Protein AF-A0A8J5U1T6-F1 (afdb_monomer_lite)

Secondary structure (DSSP, 8-state):
-PPPHHHHHHHHHHHHHHHHHHHHHHHHHHHHHHHSS-GGG-HHHHHHHHHHHHHHHHHHHHHHHHTTSS---HHHHHHHHHHHHHHHHHHHHHHHHHHHHH-S-HHHHHHHHHHHHHHHHHHHHHHHHHHHHHHSSS-S-HHHHHHHHHHHHHHHHHHHHHHHHHHHHHHHHHHIIIIIIT--GGGHHHHHHHHHHHHHHHHHHHHHHHHHHHHHHHTTS---

Organism: NCBI:txid96318

Foldseek 3Di:
DQDDPVRVVVLVVVLVVCVVVLVVLVVVLVVVCVPDPCNPPDPLNVLSVLLSVLVVVLNVLVVCVNVVVDDLDLVSQLSNLVSVLSNLLSVLLNLLVVLCVLDPPNVVSVCLNVVSNVQSVVLSVVLNVLVSLLSDPVRPDVVSVVVNLVSVLVSLVSSLVSLLVSLVVSLVSCCCRCCVVVVDPVCVVVSVVSVVVSVVVSVVSVVVSVVSVVVVVCVPDDDD

Sequence (224 aa):
MSATTSDIKIASIAMGFTLGFGLLTVWEAWKQTRRNRNPLRSTYIYMLWGEILANIIIAIIGWIFLDGIIGPTVPVLFFILFFWVFEVQLLMQIIVNRISIIAEHRSTIFKLKWGTALTITLINIAVFAIWIPAHTVPPASQTFVRINEVWDRVSKVLILLVDAGLNWYFLRTVKKRLVEQHRLKKYEPLVGFNAKLMIISILMDGMLIAQHRNVHGQAYYPPC

Radius of gyration: 20.21 Å; chains: 1; bounding box: 44×34×64 Å

pLDDT: mean 77.39, std 12.58, range [36.44, 91.81]

Structure (mmCIF, N/CA/C/O backbone):
data_AF-A0A8J5U1T6-F1
#
_entry.id   AF-A0A8J5U1T6-F1
#
loop_
_atom_site.group_PDB
_atom_site.id
_atom_site.type_symbol
_atom_site.label_atom_id
_atom_site.label_alt_id
_atom_site.label_comp_id
_atom_site.label_asym_id
_atom_site.label_entity_id
_atom_site.label_seq_id
_atom_site.pdbx_PDB_ins_code
_atom_site.Cartn_x
_atom_site.Cartn_y
_atom_site.Cartn_z
_atom_site.occupancy
_atom_site.B_iso_or_equiv
_atom_site.auth_seq_id
_atom_site.auth_comp_id
_atom_site.auth_asym_id
_atom_site.auth_atom_id
_atom_site.pdbx_PDB_model_num
ATOM 1 N N . MET A 1 1 ? 11.501 7.994 -24.721 1.00 39.84 1 MET A N 1
ATOM 2 C CA . MET A 1 1 ? 10.127 8.436 -25.035 1.00 39.84 1 MET A CA 1
ATOM 3 C C . MET A 1 1 ? 9.756 9.468 -23.987 1.00 39.84 1 MET A C 1
ATOM 5 O O . MET A 1 1 ? 9.679 9.094 -22.827 1.00 39.84 1 MET A O 1
ATOM 9 N 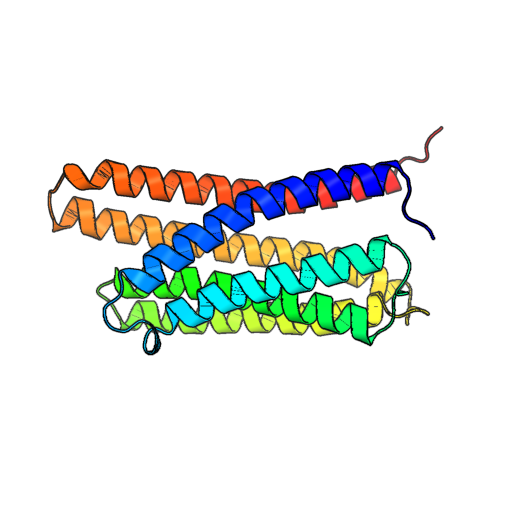N . SER A 1 2 ? 9.649 10.748 -24.352 1.00 43.84 2 SER A N 1
ATOM 10 C CA . SER A 1 2 ? 9.137 11.769 -23.426 1.00 43.84 2 SER A CA 1
ATOM 11 C C . SER A 1 2 ? 7.660 11.504 -23.155 1.00 43.84 2 SER A C 1
ATOM 13 O O . SER A 1 2 ? 6.930 11.167 -24.087 1.00 43.84 2 SER A O 1
ATOM 15 N N . ALA A 1 3 ? 7.236 11.638 -21.899 1.00 60.16 3 ALA A N 1
ATOM 16 C CA . ALA A 1 3 ? 5.832 11.537 -21.518 1.00 60.16 3 ALA A CA 1
ATOM 17 C C . ALA A 1 3 ? 4.991 12.558 -22.303 1.00 60.16 3 ALA A C 1
ATOM 19 O O . ALA A 1 3 ? 5.402 13.708 -22.491 1.00 60.16 3 ALA A O 1
ATOM 20 N N . THR A 1 4 ? 3.820 12.141 -22.781 1.00 75.06 4 THR A N 1
ATOM 21 C CA . THR A 1 4 ? 2.917 13.024 -23.526 1.00 75.06 4 THR A CA 1
ATOM 22 C C . THR A 1 4 ? 2.393 14.121 -22.596 1.00 75.06 4 THR A C 1
ATOM 24 O O . THR A 1 4 ? 2.234 13.909 -21.394 1.00 75.06 4 THR A O 1
ATOM 27 N N . THR A 1 5 ? 2.064 15.307 -23.116 1.00 75.56 5 THR A N 1
ATOM 28 C CA . THR A 1 5 ? 1.544 16.415 -22.287 1.00 75.56 5 THR A CA 1
ATOM 29 C C . THR A 1 5 ? 0.266 16.030 -21.524 1.00 75.56 5 THR A C 1
ATOM 31 O O . THR A 1 5 ? 0.003 16.564 -20.448 1.00 75.56 5 THR A O 1
ATOM 34 N N . SER A 1 6 ? -0.526 15.091 -22.054 1.00 78.38 6 SER A N 1
ATOM 35 C CA . SER A 1 6 ? -1.663 14.479 -21.354 1.00 78.38 6 SER A CA 1
ATOM 36 C C . SER A 1 6 ? -1.233 13.664 -20.134 1.00 78.38 6 SER A C 1
ATOM 38 O O . SER A 1 6 ? -1.824 13.819 -19.069 1.00 78.38 6 SER A O 1
ATOM 40 N N . ASP A 1 7 ? -0.188 12.851 -20.265 1.00 75.44 7 ASP A N 1
ATOM 41 C CA . ASP A 1 7 ? 0.298 11.957 -19.209 1.00 75.44 7 ASP A CA 1
ATOM 42 C C . ASP A 1 7 ? 0.867 12.766 -18.047 1.00 75.44 7 ASP A C 1
ATOM 44 O O . ASP A 1 7 ? 0.565 12.490 -16.889 1.00 75.44 7 ASP A O 1
ATOM 48 N N . ILE A 1 8 ? 1.599 13.839 -18.360 1.00 81.12 8 ILE A N 1
ATOM 49 C CA . ILE A 1 8 ? 2.128 14.777 -17.365 1.00 81.12 8 ILE A CA 1
ATOM 50 C C . ILE A 1 8 ? 0.986 15.488 -16.629 1.00 81.12 8 ILE A C 1
ATOM 52 O O . ILE A 1 8 ? 1.043 15.634 -15.408 1.00 81.12 8 ILE A O 1
ATOM 56 N N . LYS A 1 9 ? -0.086 15.896 -17.327 1.00 84.00 9 LYS A N 1
ATOM 57 C CA . LYS A 1 9 ? -1.261 16.520 -16.690 1.00 84.00 9 LYS A CA 1
ATOM 58 C C . LYS A 1 9 ? -1.976 15.555 -15.747 1.00 84.00 9 LYS A C 1
ATOM 60 O O . LYS A 1 9 ? -2.285 15.933 -14.620 1.00 84.00 9 LYS A O 1
ATOM 65 N N . ILE A 1 10 ? -2.212 14.318 -16.183 1.00 84.31 10 ILE A N 1
ATOM 66 C CA . ILE A 1 10 ? -2.854 13.287 -15.356 1.00 84.31 10 ILE A CA 1
ATOM 67 C C . ILE A 1 10 ? -1.977 12.964 -14.141 1.00 84.31 10 ILE A C 1
ATOM 69 O O . ILE A 1 10 ? -2.477 12.957 -13.017 1.00 84.31 10 ILE A O 1
ATOM 73 N N . ALA A 1 11 ? -0.671 12.774 -14.347 1.00 82.75 11 ALA A N 1
ATOM 74 C CA . ALA A 1 11 ? 0.285 12.521 -13.274 1.00 82.75 11 ALA A CA 1
ATOM 75 C C . ALA A 1 11 ? 0.347 13.681 -12.270 1.00 82.75 11 ALA A C 1
ATOM 77 O O . ALA A 1 11 ? 0.366 13.445 -11.066 1.00 82.75 11 ALA A O 1
ATOM 78 N N . SER A 1 12 ? 0.299 14.929 -12.742 1.00 84.56 12 SER A N 1
ATOM 79 C CA . SER A 1 12 ? 0.298 16.119 -11.881 1.00 84.56 12 SER A CA 1
ATOM 80 C C . SER A 1 12 ? -0.977 16.227 -11.038 1.00 84.56 12 SER A C 1
ATOM 82 O O . SER A 1 12 ? -0.905 16.573 -9.860 1.00 84.56 12 SER A O 1
ATOM 84 N N . ILE A 1 13 ? -2.145 15.891 -11.603 1.00 88.38 13 ILE A N 1
ATOM 85 C CA . ILE A 1 13 ? -3.415 15.848 -10.856 1.00 88.38 13 ILE A CA 1
ATOM 86 C C . ILE A 1 13 ? -3.370 14.743 -9.797 1.00 88.38 13 ILE A C 1
ATOM 88 O O . ILE A 1 13 ? -3.714 14.987 -8.639 1.00 88.38 13 ILE A O 1
ATOM 92 N N . ALA A 1 14 ? -2.913 13.546 -10.176 1.00 86.19 14 ALA A N 1
ATOM 93 C CA . ALA A 1 14 ? -2.761 12.426 -9.254 1.00 86.19 14 ALA A CA 1
ATOM 94 C C . ALA A 1 14 ? -1.783 12.769 -8.121 1.00 86.19 14 ALA A C 1
ATOM 96 O O . ALA A 1 14 ? -2.101 12.559 -6.955 1.00 86.19 14 ALA A O 1
ATOM 97 N N . MET A 1 15 ? -0.640 13.381 -8.441 1.00 85.94 15 MET A N 1
ATOM 98 C CA . MET A 1 15 ? 0.330 13.833 -7.446 1.00 85.94 15 MET A CA 1
ATOM 99 C C . MET A 1 15 ? -0.268 14.887 -6.508 1.00 85.94 15 MET A C 1
ATOM 101 O O . MET A 1 15 ? -0.104 14.774 -5.296 1.00 85.94 15 MET A O 1
ATOM 105 N N . GLY A 1 16 ? -0.982 15.886 -7.035 1.00 86.88 16 GLY A N 1
ATOM 106 C CA . GLY A 1 16 ? -1.632 16.911 -6.216 1.00 86.88 16 GLY A CA 1
ATOM 107 C C . GLY A 1 16 ? -2.643 16.316 -5.231 1.00 86.88 16 GLY A C 1
ATOM 108 O O . GLY A 1 16 ? -2.663 16.694 -4.058 1.00 86.88 16 GLY A O 1
ATOM 109 N N . PHE A 1 17 ? -3.427 15.331 -5.678 1.00 88.94 17 PHE A N 1
ATOM 110 C CA . PHE A 1 17 ? -4.336 14.584 -4.811 1.00 88.94 17 PHE A CA 1
ATOM 111 C C . PHE A 1 17 ? -3.582 13.776 -3.742 1.00 88.94 17 PHE A C 1
ATOM 113 O O . PHE A 1 17 ? -3.897 13.891 -2.556 1.00 88.94 17 PHE A O 1
ATOM 120 N N . THR A 1 18 ? -2.553 13.019 -4.137 1.00 86.94 18 THR A N 1
ATOM 121 C CA . THR A 1 18 ? -1.739 12.203 -3.223 1.00 86.94 18 THR A CA 1
ATOM 122 C C . THR A 1 18 ? -1.011 13.053 -2.184 1.00 86.94 18 THR A C 1
ATOM 124 O O . THR A 1 18 ? -0.971 12.672 -1.019 1.00 86.94 18 THR A O 1
ATOM 127 N N . LEU A 1 19 ? -0.491 14.228 -2.549 1.00 88.44 19 LEU A N 1
ATOM 128 C CA . LEU A 1 19 ? 0.139 15.158 -1.605 1.00 88.44 19 LEU A CA 1
ATOM 129 C C . LEU A 1 19 ? -0.878 15.747 -0.623 1.00 88.44 19 LEU A C 1
ATOM 131 O O . LEU A 1 19 ? -0.616 15.794 0.579 1.00 88.44 19 LEU A O 1
ATOM 135 N N . GLY A 1 20 ? -2.050 16.161 -1.115 1.00 88.06 20 GLY A N 1
ATOM 136 C CA . GLY A 1 20 ? -3.120 16.692 -0.271 1.00 88.06 20 GLY A CA 1
ATOM 137 C C . GLY A 1 20 ? -3.606 15.668 0.755 1.00 88.06 20 GLY A C 1
ATOM 138 O O . GLY A 1 20 ? -3.673 15.968 1.949 1.00 88.06 20 GLY A O 1
ATOM 139 N N . PHE A 1 21 ? -3.883 14.440 0.311 1.00 87.50 21 PHE A N 1
ATOM 140 C CA . PHE A 1 21 ? -4.256 13.349 1.208 1.00 87.50 21 PHE A CA 1
ATOM 141 C C . PHE A 1 21 ? -3.092 12.957 2.128 1.00 87.50 21 PHE A C 1
ATOM 143 O O . PHE A 1 21 ? -3.293 12.842 3.333 1.00 87.50 21 PHE A O 1
ATOM 150 N N . GLY A 1 22 ? -1.873 12.868 1.588 1.00 87.25 22 GLY A N 1
ATOM 151 C CA . GLY A 1 22 ? -0.633 12.551 2.299 1.00 87.25 22 GLY A CA 1
ATOM 152 C C . GLY A 1 22 ? -0.362 13.462 3.496 1.00 87.25 22 GLY A C 1
ATOM 153 O O . GLY A 1 22 ? -0.000 12.988 4.571 1.00 87.25 22 GLY A O 1
ATOM 154 N N . LEU A 1 23 ? -0.600 14.770 3.358 1.00 88.56 23 LEU A N 1
ATOM 155 C CA . LEU A 1 23 ? -0.475 15.720 4.469 1.00 88.56 23 LEU A CA 1
ATOM 156 C C . LEU A 1 23 ? -1.467 15.424 5.601 1.00 88.56 23 LEU A C 1
ATOM 158 O O . LEU A 1 23 ? -1.103 15.518 6.776 1.00 88.56 23 LEU A O 1
ATOM 162 N N . LEU A 1 24 ? -2.701 15.030 5.271 1.00 88.00 24 LEU A N 1
ATOM 163 C CA . LEU A 1 24 ? -3.696 14.629 6.268 1.00 88.00 24 LEU A CA 1
ATOM 164 C C . LEU A 1 24 ? -3.287 13.326 6.965 1.00 88.00 24 LEU A C 1
ATOM 166 O O . LEU A 1 24 ? -3.399 13.235 8.190 1.00 88.00 24 LEU A O 1
ATOM 170 N N . THR A 1 25 ? -2.762 12.347 6.223 1.00 86.25 25 THR A N 1
ATOM 171 C CA . THR A 1 25 ? -2.251 11.090 6.791 1.00 86.25 25 THR A CA 1
ATOM 172 C C . THR A 1 25 ? -1.073 11.340 7.728 1.00 86.25 25 THR A C 1
ATOM 174 O O . THR A 1 25 ? -1.072 10.828 8.848 1.00 86.25 25 THR A O 1
ATOM 177 N N . VAL A 1 26 ? -0.115 12.186 7.334 1.00 89.38 26 VAL A N 1
ATOM 178 C CA . VAL A 1 26 ? 1.029 12.583 8.176 1.00 89.38 26 VAL A CA 1
ATOM 179 C C . VAL A 1 26 ? 0.561 13.317 9.431 1.00 89.38 26 VAL A C 1
ATOM 181 O O . VAL A 1 26 ? 1.058 13.055 10.528 1.00 89.38 26 VAL A O 1
ATOM 184 N N . TRP A 1 27 ? -0.419 14.211 9.308 1.00 87.62 27 TRP A N 1
ATOM 185 C CA . TRP A 1 27 ? -0.973 14.941 10.446 1.00 87.62 27 TRP A CA 1
ATOM 186 C C . TRP A 1 27 ? -1.645 14.011 11.463 1.00 87.62 27 TRP A C 1
ATOM 188 O O . TRP A 1 27 ? -1.420 14.136 12.672 1.00 87.62 27 TRP A O 1
ATOM 198 N N . GLU A 1 28 ? -2.430 13.039 10.997 1.00 83.75 28 GLU A N 1
ATOM 199 C CA . GLU A 1 28 ? -3.030 12.025 11.866 1.00 83.75 28 GLU A CA 1
ATOM 200 C C . GLU A 1 28 ? -1.977 11.079 12.463 1.00 83.75 28 GLU A C 1
ATOM 202 O O . GLU A 1 28 ? -2.038 10.779 13.661 1.00 83.75 28 GLU A O 1
ATOM 207 N N . ALA A 1 29 ? -0.957 10.681 11.695 1.00 83.25 29 ALA A N 1
ATOM 208 C CA . ALA A 1 29 ? 0.181 9.909 12.197 1.00 83.25 29 ALA A CA 1
ATOM 209 C C . ALA A 1 29 ? 0.936 10.665 13.303 1.00 83.25 29 ALA A C 1
ATOM 211 O O . ALA A 1 29 ? 1.286 10.093 14.343 1.00 83.25 29 ALA A O 1
ATOM 212 N N . TRP A 1 30 ? 1.124 11.975 13.136 1.00 84.06 30 TRP A N 1
ATOM 213 C CA . TRP A 1 30 ? 1.758 12.832 14.130 1.00 84.06 30 TRP A CA 1
ATOM 214 C C . TRP A 1 30 ? 0.920 12.959 15.406 1.00 84.06 30 TRP A C 1
ATOM 216 O O . TRP A 1 30 ? 1.444 12.761 16.507 1.00 84.06 30 TRP A O 1
ATOM 226 N N . LYS A 1 31 ? -0.394 13.196 15.293 1.00 82.62 31 LYS A N 1
ATOM 227 C CA . LYS A 1 31 ? -1.308 13.195 16.450 1.00 82.62 31 LYS A CA 1
ATOM 228 C C . LYS A 1 31 ? -1.277 11.864 17.202 1.00 82.62 31 LYS A C 1
ATOM 230 O O . LYS A 1 31 ? -1.219 11.866 18.433 1.00 82.62 31 LYS A O 1
ATOM 235 N N . GLN A 1 32 ? -1.301 10.738 16.484 1.00 75.50 32 GLN A N 1
ATOM 236 C CA . GLN A 1 32 ? -1.220 9.398 17.077 1.00 75.50 32 GLN A CA 1
ATOM 237 C C . GLN A 1 32 ? 0.117 9.178 17.795 1.00 75.50 32 GLN A C 1
ATOM 239 O O . GLN A 1 32 ? 0.136 8.648 18.906 1.00 75.50 32 GLN A O 1
ATOM 244 N N . THR A 1 33 ? 1.219 9.657 17.212 1.00 78.31 33 THR A N 1
ATOM 245 C CA . THR A 1 33 ? 2.560 9.589 17.812 1.00 78.31 33 THR A CA 1
ATOM 246 C C . THR A 1 33 ? 2.641 10.432 19.089 1.00 78.31 33 THR A C 1
ATOM 248 O O . THR A 1 33 ? 3.144 9.960 20.106 1.00 78.31 33 THR A O 1
ATOM 251 N N . ARG A 1 34 ? 2.079 11.648 19.083 1.00 73.44 34 ARG A N 1
ATOM 252 C CA . ARG A 1 34 ? 2.108 12.582 20.223 1.00 73.44 34 ARG A CA 1
ATOM 253 C C . ARG A 1 34 ? 1.206 12.161 21.386 1.00 73.44 34 ARG A C 1
ATOM 255 O O . ARG A 1 34 ? 1.510 12.460 22.536 1.00 73.44 34 ARG A O 1
ATOM 262 N N . ARG A 1 35 ? 0.087 11.485 21.106 1.00 68.00 35 ARG A N 1
ATOM 263 C CA . ARG A 1 35 ? -0.869 11.033 22.132 1.00 68.00 35 ARG A CA 1
ATOM 264 C C . ARG A 1 35 ? -0.427 9.747 22.837 1.00 68.00 35 ARG A C 1
ATOM 266 O O . ARG A 1 35 ? -0.998 9.393 23.867 1.00 68.00 35 ARG A O 1
ATOM 273 N N . ASN A 1 36 ? 0.575 9.051 22.302 1.00 61.09 36 ASN A N 1
ATOM 274 C CA . ASN A 1 36 ? 1.083 7.816 22.878 1.00 61.09 36 ASN A CA 1
ATOM 275 C C . ASN A 1 36 ? 2.185 8.108 23.912 1.00 61.09 36 ASN A C 1
ATOM 277 O O . ASN A 1 36 ? 3.139 8.822 23.624 1.00 61.09 36 ASN A O 1
ATOM 281 N N . ARG A 1 37 ? 2.076 7.540 25.121 1.00 55.69 37 ARG A N 1
ATOM 282 C CA . ARG A 1 37 ? 2.962 7.864 26.262 1.00 55.69 37 ARG A CA 1
ATOM 283 C C . ARG A 1 37 ? 4.406 7.355 26.084 1.00 55.69 37 ARG A C 1
ATOM 285 O O . ARG A 1 37 ? 5.293 7.852 26.760 1.00 55.69 37 ARG A O 1
ATOM 292 N N . ASN A 1 38 ? 4.625 6.385 25.184 1.00 53.75 38 ASN A N 1
ATOM 293 C CA . ASN A 1 38 ? 5.934 5.840 24.789 1.00 53.75 38 ASN A CA 1
ATOM 294 C C . ASN A 1 38 ? 5.961 5.530 23.273 1.00 53.75 38 ASN A C 1
ATOM 296 O O . ASN A 1 38 ? 5.783 4.374 22.873 1.00 53.75 38 ASN A O 1
ATOM 300 N N . PRO A 1 39 ? 6.160 6.541 22.409 1.00 54.34 39 PRO A N 1
ATOM 301 C CA . PRO A 1 39 ? 6.055 6.384 20.956 1.00 54.34 39 PRO A CA 1
ATOM 302 C C . PRO A 1 39 ? 7.144 5.474 20.363 1.00 54.34 39 PRO A C 1
ATOM 304 O O . PRO A 1 39 ? 6.876 4.708 19.444 1.00 54.34 39 PRO A O 1
ATOM 307 N N . LEU A 1 40 ? 8.342 5.476 20.952 1.00 51.97 40 LEU A N 1
ATOM 308 C CA . LEU A 1 40 ? 9.521 4.744 20.467 1.00 51.97 40 LEU A CA 1
ATOM 309 C C . LEU A 1 40 ? 9.492 3.228 20.732 1.00 51.97 40 LEU A C 1
ATOM 311 O O . LEU A 1 40 ? 10.377 2.509 20.288 1.00 51.97 40 LEU A O 1
ATOM 315 N N . ARG A 1 41 ? 8.499 2.710 21.468 1.00 56.50 41 ARG A N 1
ATOM 316 C CA . ARG A 1 41 ? 8.378 1.264 21.750 1.00 56.50 41 ARG A CA 1
ATOM 317 C C . ARG A 1 41 ? 7.275 0.570 20.953 1.00 56.50 41 ARG A C 1
ATOM 319 O O . ARG A 1 41 ? 7.121 -0.643 21.063 1.00 56.50 41 ARG A O 1
ATOM 326 N N . SER A 1 42 ? 6.487 1.317 20.179 1.00 67.19 42 SER A N 1
ATOM 327 C CA . SER A 1 42 ? 5.355 0.758 19.441 1.00 67.19 42 SER A CA 1
ATOM 328 C C . SER A 1 42 ? 5.759 0.407 18.012 1.00 67.19 42 SER A C 1
ATOM 330 O O . SER A 1 42 ? 5.955 1.289 17.180 1.00 67.19 42 SER A O 1
ATOM 332 N N . THR A 1 43 ? 5.829 -0.889 17.705 1.00 74.56 43 THR A N 1
ATOM 333 C CA . THR A 1 43 ? 6.111 -1.406 16.354 1.00 74.56 43 THR A CA 1
ATOM 334 C C . THR A 1 43 ? 5.167 -0.822 15.294 1.00 74.56 43 THR A C 1
ATOM 336 O O . THR A 1 43 ? 5.590 -0.555 14.177 1.00 74.56 43 THR A O 1
ATOM 339 N N . TYR A 1 44 ? 3.913 -0.547 15.664 1.00 79.69 44 TYR A N 1
ATOM 340 C CA . TYR A 1 44 ? 2.918 0.097 14.801 1.00 79.69 44 TYR A CA 1
ATOM 341 C C . TYR A 1 44 ? 3.342 1.485 14.310 1.00 79.69 44 TYR A C 1
ATOM 343 O O . TYR A 1 44 ? 3.138 1.807 13.146 1.00 79.69 44 TYR A O 1
ATOM 351 N N . ILE A 1 45 ? 3.943 2.300 15.184 1.00 81.38 45 ILE A N 1
ATOM 352 C CA . ILE A 1 45 ? 4.349 3.668 14.841 1.00 81.38 45 ILE A CA 1
ATOM 353 C C . ILE A 1 45 ? 5.486 3.626 13.818 1.00 81.38 45 ILE A C 1
ATOM 355 O O . ILE A 1 45 ? 5.433 4.347 12.829 1.00 81.38 45 ILE A O 1
ATOM 359 N N . TYR A 1 46 ? 6.468 2.738 14.000 1.00 83.94 46 TYR A N 1
ATOM 360 C CA . TYR A 1 46 ? 7.534 2.549 13.011 1.00 83.94 46 TYR A CA 1
ATOM 361 C C . TYR A 1 46 ? 7.009 2.039 11.667 1.00 83.94 46 TYR A C 1
ATOM 363 O O . TYR A 1 46 ? 7.459 2.516 10.631 1.00 83.94 46 TYR A O 1
ATOM 371 N N . MET A 1 47 ? 6.049 1.108 11.676 1.00 85.44 47 MET A N 1
ATOM 372 C CA . MET A 1 47 ? 5.419 0.617 10.445 1.00 85.44 47 MET A CA 1
ATOM 373 C C . MET A 1 47 ? 4.681 1.738 9.701 1.00 85.44 47 MET A C 1
ATOM 375 O O . MET A 1 47 ? 4.843 1.865 8.495 1.00 85.44 47 MET A O 1
ATOM 379 N N . LEU A 1 48 ? 3.935 2.582 10.421 1.00 87.19 48 LEU A N 1
ATOM 380 C CA . LEU A 1 48 ? 3.206 3.715 9.844 1.00 87.19 48 LEU A CA 1
ATOM 381 C C . LEU A 1 48 ? 4.148 4.768 9.241 1.00 87.19 48 LEU A C 1
ATOM 383 O O . LEU A 1 48 ? 3.961 5.195 8.109 1.00 87.19 48 LEU A O 1
ATOM 387 N N . TRP A 1 49 ? 5.193 5.172 9.969 1.00 88.38 49 TRP A N 1
ATOM 388 C CA . TRP A 1 49 ? 6.175 6.124 9.435 1.00 88.38 49 TRP A CA 1
ATOM 389 C C . TRP A 1 49 ? 6.984 5.541 8.272 1.00 88.38 49 TRP A C 1
ATOM 391 O O . TRP A 1 49 ? 7.337 6.276 7.353 1.00 88.38 49 TRP A O 1
ATOM 401 N N . GLY A 1 50 ? 7.256 4.233 8.292 1.00 88.69 50 GLY A N 1
ATOM 402 C CA . GLY A 1 50 ? 7.913 3.530 7.191 1.00 88.69 50 GLY A CA 1
ATOM 403 C C . GLY A 1 50 ? 7.085 3.528 5.906 1.00 88.69 50 GLY A C 1
ATOM 404 O O . GLY A 1 50 ? 7.646 3.725 4.834 1.00 88.69 50 GLY A O 1
ATOM 405 N N . GLU A 1 51 ? 5.765 3.364 6.015 1.00 89.75 51 GLU A N 1
ATOM 406 C CA . GLU A 1 51 ? 4.833 3.413 4.881 1.00 89.75 51 GLU A CA 1
ATOM 407 C C . GLU A 1 51 ? 4.785 4.815 4.258 1.00 89.75 51 GLU A C 1
ATOM 409 O O . GLU A 1 51 ? 5.005 4.961 3.058 1.00 89.75 51 GLU A O 1
ATOM 414 N N . ILE A 1 52 ? 4.653 5.858 5.083 1.00 90.50 52 ILE A N 1
ATOM 415 C CA . ILE A 1 52 ? 4.709 7.257 4.628 1.00 90.50 52 ILE A CA 1
ATOM 416 C C . ILE A 1 52 ? 6.038 7.560 3.919 1.00 90.50 52 ILE A C 1
ATOM 418 O O . ILE A 1 52 ? 6.059 8.189 2.861 1.00 90.50 52 ILE A O 1
ATOM 422 N N . LEU A 1 53 ? 7.160 7.124 4.498 1.00 91.25 53 LEU A N 1
ATOM 423 C CA . LEU A 1 53 ? 8.486 7.365 3.936 1.00 91.25 53 LEU A CA 1
ATOM 424 C C . LEU A 1 53 ? 8.679 6.641 2.597 1.00 91.25 53 LEU A C 1
ATOM 426 O O . LEU A 1 53 ? 9.216 7.240 1.666 1.00 91.25 53 LEU A O 1
ATOM 430 N N . ALA A 1 54 ? 8.212 5.396 2.475 1.00 90.31 54 ALA A N 1
ATOM 431 C CA . ALA A 1 54 ? 8.243 4.656 1.215 1.00 90.31 54 ALA A CA 1
ATOM 432 C C . ALA A 1 54 ? 7.431 5.375 0.125 1.00 90.31 54 ALA A C 1
ATOM 434 O O . ALA A 1 54 ? 7.949 5.598 -0.971 1.00 90.31 54 ALA A O 1
ATOM 435 N N . ASN A 1 55 ? 6.222 5.835 0.462 1.00 90.94 55 ASN A N 1
ATOM 436 C CA . ASN A 1 55 ? 5.352 6.580 -0.447 1.00 90.94 55 ASN A CA 1
ATOM 437 C C . ASN A 1 55 ? 5.997 7.884 -0.954 1.00 90.94 55 ASN A C 1
ATOM 439 O O . ASN A 1 55 ? 5.959 8.183 -2.149 1.00 90.94 55 ASN A O 1
ATOM 443 N N . ILE A 1 56 ? 6.663 8.637 -0.072 1.00 90.69 56 ILE A N 1
ATOM 444 C CA . ILE A 1 56 ? 7.395 9.857 -0.454 1.00 90.69 56 ILE A CA 1
ATOM 445 C C . ILE A 1 56 ? 8.559 9.531 -1.398 1.00 90.69 56 ILE A C 1
ATOM 447 O O . ILE A 1 56 ? 8.754 10.230 -2.392 1.00 90.69 56 ILE A O 1
ATOM 451 N N . ILE A 1 57 ? 9.327 8.473 -1.118 1.00 90.44 57 ILE A N 1
ATOM 452 C CA . ILE A 1 57 ? 10.471 8.091 -1.956 1.00 90.44 57 ILE A CA 1
ATOM 453 C C . ILE A 1 57 ? 10.007 7.673 -3.354 1.00 90.44 57 ILE A C 1
ATOM 455 O O . ILE A 1 57 ? 10.576 8.141 -4.341 1.00 90.44 57 ILE A O 1
ATOM 459 N N . ILE A 1 58 ? 8.955 6.854 -3.459 1.00 89.25 58 ILE A N 1
ATOM 460 C CA . ILE A 1 58 ? 8.384 6.463 -4.756 1.00 89.25 58 ILE A CA 1
ATOM 461 C C . ILE A 1 58 ? 7.885 7.695 -5.515 1.00 89.25 58 ILE A C 1
ATOM 463 O O . ILE A 1 58 ? 8.159 7.813 -6.707 1.00 89.25 58 ILE A O 1
ATOM 467 N N . ALA A 1 59 ? 7.208 8.633 -4.845 1.00 88.31 59 ALA A N 1
ATOM 468 C CA . ALA A 1 59 ? 6.718 9.856 -5.480 1.00 88.31 59 ALA A CA 1
ATOM 469 C C . ALA A 1 59 ? 7.858 10.723 -6.042 1.00 88.31 59 ALA A C 1
ATOM 471 O O . ALA A 1 59 ? 7.759 11.207 -7.170 1.00 88.31 59 ALA A O 1
ATOM 472 N N . ILE A 1 60 ? 8.957 10.881 -5.294 1.00 88.38 60 ILE A N 1
ATOM 473 C CA . ILE A 1 60 ? 10.144 11.625 -5.746 1.00 88.38 60 ILE A CA 1
ATOM 474 C C . ILE A 1 60 ? 10.789 10.927 -6.946 1.00 88.38 60 ILE A C 1
ATOM 476 O O . ILE A 1 60 ? 11.047 11.571 -7.962 1.00 88.38 60 ILE A O 1
ATOM 480 N N . ILE A 1 61 ? 11.025 9.614 -6.856 1.00 86.44 61 ILE A N 1
ATOM 481 C CA . ILE A 1 61 ? 11.632 8.852 -7.954 1.00 86.44 61 ILE A CA 1
ATOM 482 C C . ILE A 1 61 ? 10.729 8.895 -9.194 1.00 86.44 61 ILE A C 1
ATOM 484 O O . ILE A 1 61 ? 11.221 9.121 -10.297 1.00 86.44 61 ILE A O 1
ATOM 488 N N . GLY A 1 62 ? 9.417 8.729 -9.019 1.00 83.25 62 GLY A N 1
ATOM 489 C CA . GLY A 1 62 ? 8.432 8.784 -10.097 1.00 83.25 62 GLY A CA 1
ATOM 490 C C . GLY A 1 62 ? 8.390 10.144 -10.791 1.00 83.25 62 GLY A C 1
ATOM 491 O O . GLY A 1 62 ? 8.305 10.197 -12.015 1.00 83.25 62 GLY A O 1
ATOM 492 N N . TRP A 1 63 ? 8.526 11.241 -10.044 1.00 84.31 63 TRP A N 1
ATOM 493 C CA . TRP A 1 63 ? 8.599 12.581 -10.628 1.00 84.31 63 TRP A CA 1
ATOM 494 C C . TRP A 1 63 ? 9.879 12.797 -11.437 1.00 84.31 63 TRP A C 1
ATOM 496 O O . TRP A 1 63 ? 9.821 13.234 -12.582 1.00 84.31 63 TRP A O 1
ATOM 506 N N . ILE A 1 64 ? 11.033 12.407 -10.888 1.00 83.19 64 ILE A N 1
ATOM 507 C CA . ILE A 1 64 ? 12.318 12.518 -11.596 1.00 83.19 64 ILE A CA 1
ATOM 508 C C . ILE A 1 64 ? 12.333 11.630 -12.855 1.00 83.19 64 ILE A C 1
ATOM 510 O O . ILE A 1 64 ? 12.948 11.980 -13.866 1.00 83.19 64 ILE A O 1
ATOM 514 N N . PHE A 1 65 ? 11.636 10.491 -12.813 1.00 77.62 65 PHE A N 1
ATOM 515 C CA . PHE A 1 65 ? 11.434 9.621 -13.970 1.00 77.62 65 PHE A CA 1
ATOM 516 C C . PHE A 1 65 ? 10.554 10.282 -15.047 1.00 77.62 65 PHE A C 1
ATOM 518 O O . PHE A 1 65 ? 10.861 10.170 -16.233 1.00 77.62 65 PHE A O 1
ATOM 525 N N . LEU A 1 66 ? 9.502 11.014 -14.656 1.00 74.75 66 LEU A N 1
ATOM 526 C CA . LEU A 1 66 ? 8.637 11.765 -15.579 1.00 74.75 66 LEU A CA 1
ATOM 527 C C . LEU A 1 66 ? 9.351 12.951 -16.240 1.00 74.75 66 LEU A C 1
ATOM 529 O O . LEU A 1 66 ? 9.137 13.192 -17.428 1.00 74.75 66 LEU A O 1
ATOM 533 N N . ASP A 1 67 ? 10.238 13.633 -15.513 1.00 75.88 67 ASP A N 1
ATOM 534 C CA . ASP A 1 67 ? 11.072 14.719 -16.050 1.00 75.88 67 ASP A CA 1
ATOM 535 C C . ASP A 1 67 ? 12.125 14.217 -17.062 1.00 75.88 67 ASP A C 1
ATOM 537 O O . ASP A 1 67 ? 12.791 15.009 -17.729 1.00 75.88 67 ASP A O 1
ATOM 541 N N . GLY A 1 68 ? 12.289 12.896 -17.208 1.00 68.50 68 GLY A N 1
ATOM 542 C CA . GLY A 1 68 ? 13.200 12.285 -18.178 1.00 68.50 68 GLY A CA 1
ATOM 543 C C . GLY A 1 68 ? 14.684 12.428 -17.826 1.00 68.50 68 GLY A C 1
ATOM 544 O O . GLY A 1 68 ? 15.537 12.068 -18.635 1.00 68.50 68 GLY A O 1
ATOM 545 N N . ILE A 1 69 ? 14.998 12.920 -16.622 1.00 69.44 69 ILE A N 1
ATOM 546 C CA . ILE A 1 69 ? 16.370 13.071 -16.109 1.00 69.44 69 ILE A CA 1
ATOM 547 C C . ILE A 1 69 ? 17.011 11.693 -15.885 1.00 69.44 69 ILE A C 1
ATOM 549 O O . ILE A 1 69 ? 18.213 11.515 -16.077 1.00 69.44 69 ILE A O 1
ATOM 553 N N . ILE A 1 70 ? 16.202 10.706 -15.491 1.00 70.31 70 ILE A N 1
ATOM 554 C CA . ILE A 1 70 ? 16.636 9.341 -15.200 1.00 70.31 70 ILE A CA 1
ATOM 555 C C . ILE A 1 70 ? 15.977 8.377 -16.194 1.00 70.31 70 ILE A C 1
ATOM 557 O O . ILE A 1 70 ? 14.756 8.267 -16.255 1.00 70.31 70 ILE A O 1
ATOM 561 N N . GLY A 1 71 ? 16.790 7.647 -16.963 1.00 65.75 71 GLY A N 1
ATOM 562 C CA . GLY A 1 71 ? 16.308 6.572 -17.836 1.00 65.75 71 GLY A CA 1
ATOM 563 C C . GLY A 1 71 ? 15.897 5.307 -17.061 1.00 65.75 71 GLY A C 1
ATOM 564 O O . GLY A 1 71 ? 16.262 5.156 -15.891 1.00 65.75 71 GLY A O 1
ATOM 565 N N . PRO A 1 72 ? 15.184 4.359 -17.702 1.00 67.50 72 PRO A N 1
ATOM 566 C CA . PRO A 1 72 ? 14.779 3.083 -17.104 1.00 67.50 72 PRO A CA 1
ATOM 567 C C . PRO A 1 72 ? 15.992 2.165 -16.891 1.00 67.50 72 PRO A C 1
ATOM 569 O O . PRO A 1 72 ? 16.248 1.226 -17.641 1.00 67.50 72 PRO A O 1
ATOM 572 N N . THR A 1 73 ? 16.783 2.475 -15.869 1.00 77.31 73 THR A N 1
ATOM 573 C CA . THR A 1 73 ? 17.951 1.699 -15.456 1.00 77.31 73 THR A CA 1
ATOM 574 C C . THR A 1 73 ? 17.544 0.670 -14.404 1.00 77.31 73 THR A C 1
ATOM 576 O O . THR A 1 73 ? 16.623 0.892 -13.614 1.00 77.31 73 THR A O 1
ATOM 579 N N . VAL A 1 74 ? 18.253 -0.461 -14.365 1.00 76.19 74 VAL A N 1
ATOM 580 C CA . VAL A 1 74 ? 17.979 -1.558 -13.419 1.00 76.19 74 VAL A CA 1
ATOM 581 C C . VAL A 1 74 ? 17.921 -1.093 -11.956 1.00 76.19 74 VAL A C 1
ATOM 583 O O . VAL A 1 74 ? 16.987 -1.497 -11.266 1.00 76.19 74 VAL A O 1
ATOM 586 N N . PRO A 1 75 ? 18.823 -0.216 -11.465 1.00 81.19 75 PRO A N 1
ATOM 587 C CA . PRO A 1 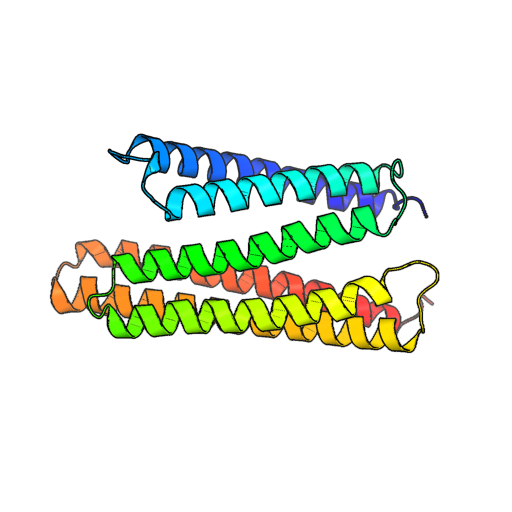75 ? 18.760 0.253 -10.081 1.00 81.19 75 PRO A CA 1
ATOM 588 C C . PRO A 1 75 ? 17.486 1.045 -9.775 1.00 81.19 75 PRO A C 1
ATOM 590 O O . PRO A 1 75 ? 16.885 0.859 -8.723 1.00 81.19 75 PRO A O 1
ATOM 593 N N . VAL A 1 76 ? 17.038 1.898 -10.696 1.00 81.81 76 VAL A N 1
ATOM 594 C CA . VAL A 1 76 ? 15.846 2.741 -10.503 1.00 81.81 76 VAL A CA 1
ATOM 595 C C . VAL A 1 76 ? 14.596 1.875 -10.426 1.00 81.81 76 VAL A C 1
ATOM 597 O O . VAL A 1 76 ? 13.804 2.006 -9.496 1.00 81.81 76 VAL A O 1
ATOM 600 N N . LEU A 1 77 ? 14.469 0.932 -11.360 1.00 80.31 77 LEU A N 1
ATOM 601 C CA . LEU A 1 77 ? 13.382 -0.041 -11.392 1.00 80.31 77 LEU A CA 1
ATOM 602 C C . LEU A 1 77 ? 13.372 -0.913 -10.124 1.00 80.31 77 LEU A C 1
ATOM 604 O O . LEU A 1 77 ? 12.320 -1.104 -9.515 1.00 80.31 77 LEU A O 1
ATOM 608 N N . PHE A 1 78 ? 14.545 -1.375 -9.681 1.00 85.19 78 PHE A N 1
ATOM 609 C CA . PHE A 1 78 ? 14.700 -2.118 -8.432 1.00 85.19 78 PHE A CA 1
ATOM 610 C C . PHE A 1 78 ? 14.222 -1.306 -7.226 1.00 85.19 78 PHE A C 1
ATOM 612 O O . PHE A 1 78 ? 13.460 -1.834 -6.425 1.00 85.19 78 PHE A O 1
ATOM 619 N N . PHE A 1 79 ? 14.643 -0.043 -7.079 1.00 87.44 79 PHE A N 1
ATOM 620 C CA . PHE A 1 79 ? 14.268 0.764 -5.915 1.00 87.44 79 PHE A CA 1
ATOM 621 C C . PHE A 1 79 ? 12.769 1.050 -5.883 1.00 87.44 79 PHE A C 1
ATOM 623 O O . PHE A 1 79 ? 12.156 0.882 -4.832 1.00 87.44 79 PHE A O 1
ATOM 630 N N . ILE A 1 80 ? 12.164 1.407 -7.020 1.00 87.00 80 ILE A N 1
ATOM 631 C CA . ILE A 1 80 ? 10.712 1.621 -7.106 1.00 87.00 80 ILE A CA 1
ATOM 632 C C . ILE A 1 80 ? 9.966 0.357 -6.669 1.00 87.00 80 ILE A C 1
ATOM 634 O O . ILE A 1 80 ? 9.095 0.423 -5.802 1.00 87.00 80 ILE A O 1
ATOM 638 N N . LEU A 1 81 ? 10.337 -0.803 -7.220 1.00 87.38 81 LEU A N 1
ATOM 639 C CA . LEU A 1 81 ? 9.676 -2.061 -6.884 1.00 87.38 81 LEU A CA 1
ATOM 640 C C . LEU A 1 81 ? 9.947 -2.490 -5.437 1.00 87.38 81 LEU A C 1
ATOM 642 O O . LEU A 1 81 ? 9.050 -3.002 -4.772 1.00 87.38 81 LEU A O 1
ATOM 646 N N . PHE A 1 82 ? 11.156 -2.260 -4.932 1.00 90.31 82 PHE A N 1
ATOM 647 C CA . PHE A 1 82 ? 11.525 -2.542 -3.550 1.00 90.31 82 PHE A CA 1
ATOM 648 C C . PHE A 1 82 ? 10.667 -1.741 -2.569 1.00 90.31 82 PHE A C 1
ATOM 650 O O . PHE A 1 82 ? 10.100 -2.327 -1.646 1.00 90.31 82 PHE A O 1
ATOM 657 N N . PHE A 1 83 ? 10.525 -0.429 -2.782 1.00 90.75 83 PHE A N 1
ATOM 658 C CA . PHE A 1 83 ? 9.679 0.408 -1.932 1.00 90.75 83 PHE A CA 1
ATOM 659 C C . PHE A 1 83 ? 8.203 0.026 -2.047 1.00 90.75 83 PHE A C 1
ATOM 661 O O . PHE A 1 83 ? 7.527 -0.020 -1.025 1.00 90.75 83 PHE A O 1
ATOM 668 N N . TRP A 1 84 ? 7.724 -0.339 -3.240 1.00 89.94 84 TRP A N 1
ATOM 669 C CA . TRP A 1 84 ? 6.349 -0.806 -3.428 1.00 89.94 84 TRP A CA 1
ATOM 670 C C . TRP A 1 84 ? 6.070 -2.117 -2.673 1.00 89.94 84 TRP A C 1
ATOM 672 O O . TRP A 1 84 ? 5.104 -2.223 -1.920 1.00 89.94 84 TRP A O 1
ATOM 682 N N . VAL A 1 85 ? 6.954 -3.113 -2.806 1.00 90.44 85 VAL A N 1
ATOM 683 C CA . VAL A 1 85 ? 6.872 -4.388 -2.070 1.00 90.44 85 VAL A CA 1
ATOM 684 C C . VAL A 1 85 ? 6.902 -4.148 -0.557 1.00 90.44 85 VAL A C 1
ATOM 686 O O . VAL A 1 85 ? 6.157 -4.779 0.201 1.00 90.44 85 VAL A O 1
ATOM 689 N N . PHE A 1 86 ? 7.763 -3.231 -0.115 1.00 90.19 86 PHE A N 1
ATOM 690 C CA . PHE A 1 86 ? 7.884 -2.843 1.283 1.00 90.19 86 PHE A CA 1
ATOM 691 C C . PHE A 1 86 ? 6.599 -2.184 1.801 1.00 90.19 86 PHE A C 1
ATOM 693 O O . PHE A 1 86 ? 6.126 -2.538 2.880 1.00 90.19 86 PHE A O 1
ATOM 700 N N . GLU A 1 87 ? 5.989 -1.300 1.014 1.00 90.00 87 GLU A N 1
ATOM 701 C CA . GLU A 1 87 ? 4.723 -0.638 1.327 1.00 90.00 87 GLU A CA 1
ATOM 702 C C . GLU A 1 87 ? 3.574 -1.642 1.490 1.00 90.00 87 GLU A C 1
ATOM 704 O O . GLU A 1 87 ? 2.914 -1.649 2.530 1.00 90.00 87 GLU A O 1
ATOM 709 N N . VAL A 1 88 ? 3.394 -2.562 0.531 1.00 88.12 88 VAL A N 1
ATOM 710 C CA . VAL A 1 88 ? 2.358 -3.613 0.600 1.00 88.12 88 VAL A CA 1
ATOM 711 C C . VAL A 1 88 ? 2.539 -4.483 1.847 1.00 88.12 88 VAL A C 1
ATOM 713 O O . VAL A 1 88 ? 1.570 -4.800 2.544 1.00 88.12 88 VAL A O 1
ATOM 716 N N . GLN A 1 89 ? 3.782 -4.847 2.176 1.00 89.81 89 GLN A N 1
ATOM 717 C CA . GLN A 1 89 ? 4.078 -5.618 3.382 1.00 89.81 89 GLN A CA 1
ATOM 718 C C . GLN A 1 89 ? 3.722 -4.830 4.653 1.00 89.81 89 GLN A C 1
ATOM 720 O O . GLN A 1 89 ? 3.122 -5.394 5.572 1.00 89.81 89 GLN A O 1
ATOM 725 N N . LEU A 1 90 ? 4.077 -3.544 4.724 1.00 89.38 90 LEU A N 1
ATOM 726 C CA . LEU A 1 90 ? 3.784 -2.696 5.879 1.00 89.38 90 LEU A CA 1
ATOM 727 C C . LEU A 1 90 ? 2.281 -2.460 6.058 1.00 89.38 90 LEU A C 1
ATOM 729 O O . LEU A 1 90 ? 1.786 -2.648 7.170 1.00 89.38 90 LEU A O 1
ATOM 733 N N . LEU A 1 91 ? 1.551 -2.136 4.987 1.00 88.44 91 LEU A N 1
ATOM 734 C CA . LEU A 1 91 ? 0.098 -1.926 5.006 1.00 88.44 91 LEU A CA 1
ATOM 735 C C . LEU A 1 91 ? -0.639 -3.127 5.610 1.00 88.44 91 LEU A C 1
ATOM 737 O O . LEU A 1 91 ? -1.417 -2.985 6.559 1.00 88.44 91 LEU A O 1
ATOM 741 N N . MET A 1 92 ? -0.314 -4.332 5.139 1.00 86.19 92 MET A N 1
ATOM 742 C CA . MET A 1 92 ? -0.922 -5.565 5.641 1.00 86.19 92 MET A CA 1
ATOM 743 C C . MET A 1 92 ? -0.608 -5.794 7.126 1.00 86.19 92 MET A C 1
ATOM 745 O O . MET A 1 92 ? -1.480 -6.183 7.909 1.00 86.19 92 MET A O 1
ATOM 749 N N . GLN A 1 93 ? 0.622 -5.501 7.563 1.00 87.62 93 GLN A N 1
ATOM 750 C CA . GLN A 1 93 ? 1.001 -5.618 8.974 1.00 87.62 93 GLN A CA 1
ATOM 751 C C . GLN A 1 93 ? 0.330 -4.566 9.863 1.00 87.62 93 GLN A C 1
ATOM 753 O O . GLN A 1 93 ? -0.003 -4.883 11.006 1.00 87.62 93 GLN A O 1
ATOM 758 N N . ILE A 1 94 ? 0.082 -3.352 9.367 1.00 87.38 94 ILE A N 1
ATOM 759 C CA . ILE A 1 94 ? -0.652 -2.296 10.082 1.00 87.38 94 ILE A CA 1
ATOM 760 C C . ILE A 1 94 ? -2.081 -2.768 10.393 1.00 87.38 94 ILE A C 1
ATOM 762 O O . ILE A 1 94 ? -2.510 -2.698 11.554 1.00 87.38 94 ILE A O 1
ATOM 766 N N . ILE A 1 95 ? -2.787 -3.330 9.401 1.00 84.12 95 ILE A N 1
ATOM 767 C CA . ILE A 1 95 ? -4.149 -3.873 9.565 1.00 84.12 95 ILE A CA 1
ATOM 768 C C . ILE A 1 95 ? -4.145 -5.017 10.585 1.00 84.12 95 ILE A C 1
ATOM 770 O O . ILE A 1 95 ? -4.892 -4.991 11.570 1.00 84.12 95 ILE A O 1
ATOM 774 N N . VAL A 1 96 ? -3.256 -5.997 10.412 1.00 85.25 96 VAL A N 1
ATOM 775 C CA . VAL A 1 96 ? -3.135 -7.142 11.326 1.00 85.25 96 VAL A CA 1
ATOM 776 C C . VAL A 1 96 ? -2.780 -6.704 12.746 1.00 85.25 96 VAL A C 1
ATOM 778 O O . VAL A 1 96 ? -3.360 -7.201 13.718 1.00 85.25 96 VAL A O 1
ATOM 781 N N . ASN A 1 97 ? -1.845 -5.766 12.897 1.00 85.00 97 ASN A N 1
ATOM 782 C CA . ASN A 1 97 ? -1.450 -5.255 14.200 1.00 85.00 97 ASN A CA 1
ATOM 783 C C . ASN A 1 97 ? -2.643 -4.592 14.905 1.00 85.00 97 ASN A C 1
ATOM 785 O O . ASN A 1 97 ? -2.857 -4.834 16.095 1.00 85.00 97 ASN A O 1
ATOM 789 N N . ARG A 1 98 ? -3.482 -3.851 14.171 1.00 81.56 98 ARG A N 1
ATOM 790 C CA . ARG A 1 98 ? -4.721 -3.275 14.708 1.00 81.56 98 ARG A CA 1
ATOM 791 C C . ARG A 1 98 ? -5.711 -4.353 15.160 1.00 81.56 98 ARG A C 1
ATOM 793 O O . ARG A 1 98 ? -6.244 -4.252 16.265 1.00 81.56 98 ARG A O 1
ATOM 800 N N . ILE A 1 99 ? -5.907 -5.411 14.366 1.00 80.19 99 ILE A N 1
ATOM 801 C CA . ILE A 1 99 ? -6.740 -6.566 14.754 1.00 80.19 99 ILE A CA 1
ATOM 802 C C . ILE A 1 99 ? -6.207 -7.190 16.056 1.00 80.19 99 ILE A C 1
ATOM 804 O O . ILE A 1 99 ? -6.984 -7.499 16.961 1.00 80.19 99 ILE A O 1
ATOM 808 N N . SER A 1 100 ? -4.884 -7.326 16.187 1.00 80.12 100 SER A N 1
ATOM 809 C CA . SER A 1 100 ? -4.240 -7.951 17.351 1.00 80.12 100 SER A CA 1
ATOM 810 C C . SER A 1 100 ? -4.447 -7.223 18.670 1.00 80.12 100 SER A C 1
ATOM 812 O O . SER A 1 100 ? -4.416 -7.863 19.722 1.00 80.12 100 SER A O 1
ATOM 814 N N . ILE A 1 101 ? -4.672 -5.911 18.618 1.00 78.06 101 ILE A N 1
ATOM 815 C CA . ILE A 1 101 ? -4.949 -5.088 19.796 1.00 78.06 101 ILE A CA 1
ATOM 816 C C . ILE A 1 101 ? -6.396 -5.290 20.275 1.00 78.06 101 ILE A C 1
ATOM 818 O O . ILE A 1 101 ? -6.656 -5.214 21.470 1.00 78.06 101 ILE A O 1
ATOM 822 N N . ILE A 1 102 ? -7.335 -5.578 19.368 1.00 73.69 102 ILE A N 1
ATOM 823 C CA . ILE A 1 102 ? -8.779 -5.657 19.669 1.00 73.69 102 ILE A CA 1
ATOM 824 C C . ILE A 1 102 ? -9.247 -7.093 19.970 1.00 73.69 102 ILE A C 1
ATOM 826 O O . ILE A 1 102 ? -10.215 -7.313 20.709 1.00 73.69 102 ILE A O 1
ATOM 830 N N . ALA A 1 103 ? -8.585 -8.091 19.393 1.00 72.62 103 ALA A N 1
ATOM 831 C CA . ALA A 1 103 ? -8.954 -9.492 19.545 1.00 72.62 103 ALA A CA 1
ATOM 832 C C . ALA A 1 103 ? -8.459 -10.103 20.873 1.00 72.62 103 ALA A C 1
ATOM 834 O O . ALA A 1 103 ? -7.301 -9.938 21.246 1.00 72.62 103 ALA A O 1
ATOM 835 N N . GLU A 1 104 ? -9.314 -10.883 21.550 1.00 68.00 104 GLU A N 1
ATOM 836 C CA . GLU A 1 104 ? -8.944 -11.630 22.774 1.00 68.00 104 GLU A CA 1
ATOM 837 C C . GLU A 1 104 ? -7.987 -12.776 22.482 1.00 68.00 104 GLU A C 1
ATOM 839 O O . GLU A 1 104 ? -7.046 -13.048 23.225 1.00 68.00 104 GLU A O 1
ATOM 844 N N . HIS A 1 105 ? -8.266 -13.489 21.389 1.00 75.56 105 HIS A N 1
ATOM 845 C CA . HIS A 1 105 ? -7.673 -14.790 21.147 1.00 75.56 105 HIS A CA 1
ATOM 846 C C . HIS A 1 105 ? -6.316 -14.631 20.460 1.00 75.56 105 HIS A C 1
ATOM 848 O O . HIS A 1 105 ? -6.186 -14.743 19.236 1.00 75.56 105 HIS A O 1
ATOM 854 N N . ARG A 1 106 ? -5.287 -14.351 21.270 1.00 75.38 106 ARG A N 1
ATOM 855 C CA . ARG A 1 106 ? -3.908 -14.094 20.821 1.00 75.38 106 ARG A CA 1
ATOM 856 C C . ARG A 1 106 ? -3.355 -15.195 19.912 1.00 75.38 106 ARG A C 1
ATOM 858 O O . ARG A 1 106 ? -2.648 -14.877 18.965 1.00 75.38 106 ARG A O 1
ATOM 865 N N . SER A 1 107 ? -3.721 -16.460 20.139 1.00 78.62 107 SER A N 1
ATOM 866 C CA . SER A 1 107 ? -3.264 -17.594 19.316 1.00 78.62 107 SER A CA 1
ATOM 867 C C . SER A 1 107 ? -3.787 -17.532 17.874 1.00 78.62 107 SER A C 1
ATOM 869 O O . SER A 1 107 ? -3.029 -17.712 16.921 1.00 78.62 107 SER A O 1
ATOM 871 N N . THR A 1 108 ? -5.066 -17.191 17.690 1.00 79.81 108 THR A N 1
ATOM 872 C CA . THR A 1 108 ? -5.668 -17.073 16.351 1.00 79.81 108 THR A CA 1
ATOM 873 C C . THR A 1 108 ? -5.074 -15.890 15.600 1.00 79.81 108 THR A C 1
ATOM 875 O O . THR A 1 108 ? -4.776 -15.997 14.414 1.00 79.81 108 THR A O 1
ATOM 878 N N . ILE A 1 109 ? -4.827 -14.780 16.298 1.00 80.31 109 ILE A N 1
ATOM 879 C CA . ILE A 1 109 ? -4.190 -13.616 15.684 1.00 80.31 109 ILE A CA 1
ATOM 880 C C . ILE A 1 109 ? -2.728 -13.865 15.353 1.00 80.31 109 ILE A C 1
ATOM 882 O O . ILE A 1 109 ? -2.258 -13.399 14.324 1.00 80.31 109 ILE A O 1
ATOM 886 N N . PHE A 1 110 ? -2.005 -14.612 16.181 1.00 81.81 110 PHE A N 1
ATOM 887 C CA . PHE A 1 110 ? -0.626 -14.959 15.873 1.00 81.81 110 PHE A CA 1
ATOM 888 C C . PHE A 1 110 ? -0.545 -15.778 14.578 1.00 81.81 110 PHE A C 1
ATOM 890 O O . PHE A 1 110 ? 0.255 -15.453 13.703 1.00 81.81 110 PHE A O 1
ATOM 897 N N . LYS A 1 111 ? -1.445 -16.757 14.402 1.00 85.81 111 LYS A N 1
ATOM 898 C CA . LYS A 1 111 ? -1.580 -17.511 13.145 1.00 85.81 111 LYS A CA 1
ATOM 899 C C . LYS A 1 111 ? -1.965 -16.612 11.972 1.00 85.81 111 LYS A C 1
ATOM 901 O O . LYS A 1 111 ? -1.362 -16.722 10.913 1.00 85.81 111 LYS A O 1
ATOM 906 N N . LEU A 1 112 ? -2.916 -15.696 12.163 1.00 84.44 112 LEU A N 1
ATOM 907 C CA . LEU A 1 112 ? -3.339 -14.744 11.131 1.00 84.44 112 LEU A CA 1
ATOM 908 C C . LEU A 1 112 ? -2.196 -13.799 10.727 1.00 84.44 112 LEU A C 1
ATOM 910 O O . LEU A 1 112 ? -2.010 -13.524 9.546 1.00 84.44 112 LEU A O 1
ATOM 914 N N . LYS A 1 113 ? -1.394 -13.350 11.698 1.00 86.31 113 LYS A N 1
ATOM 915 C CA . LYS A 1 113 ? -0.242 -12.474 11.483 1.00 86.31 113 LYS A CA 1
ATOM 916 C C . LYS A 1 113 ? 0.846 -13.156 10.678 1.00 86.31 113 LYS A C 1
ATOM 918 O O . LYS A 1 113 ? 1.269 -12.612 9.664 1.00 86.31 113 LYS A O 1
ATOM 923 N N . TRP A 1 114 ? 1.274 -14.339 11.109 1.00 87.50 114 TRP A N 1
ATOM 924 C CA . TRP A 1 114 ? 2.303 -15.095 10.401 1.00 87.50 114 TRP A CA 1
ATOM 925 C C . TRP A 1 114 ? 1.811 -15.632 9.060 1.00 87.50 114 TRP A C 1
ATOM 927 O O . TRP A 1 114 ? 2.555 -15.572 8.090 1.00 87.50 114 TRP A O 1
ATOM 937 N N . GLY A 1 115 ? 0.553 -16.070 8.978 1.00 89.19 115 GLY A N 1
ATOM 938 C CA . GLY A 1 115 ? -0.067 -16.504 7.728 1.00 89.19 115 GLY A CA 1
ATOM 939 C C . GLY A 1 115 ? -0.113 -15.379 6.699 1.00 89.19 115 GLY A C 1
ATOM 940 O O . GLY A 1 115 ? 0.384 -15.547 5.595 1.00 89.19 115 GLY A O 1
ATOM 941 N N . THR A 1 116 ? -0.613 -14.201 7.084 1.00 88.25 116 THR A N 1
ATOM 942 C CA . THR A 1 116 ? -0.634 -13.027 6.195 1.00 88.25 116 THR A CA 1
ATOM 943 C C . THR A 1 116 ? 0.778 -12.601 5.805 1.00 88.25 116 THR A C 1
ATOM 945 O O . THR A 1 116 ? 1.046 -12.393 4.626 1.00 88.25 116 THR A O 1
ATOM 948 N N . ALA A 1 117 ? 1.699 -12.511 6.773 1.00 89.31 117 ALA A N 1
ATOM 949 C CA . ALA A 1 117 ? 3.086 -12.133 6.507 1.00 89.31 117 ALA A CA 1
ATOM 950 C C . ALA A 1 117 ? 3.738 -13.060 5.477 1.00 89.31 117 ALA A C 1
ATOM 952 O O . ALA A 1 117 ? 4.383 -12.584 4.546 1.00 89.31 117 ALA A O 1
ATOM 953 N N . LEU A 1 118 ? 3.554 -14.372 5.639 1.00 91.81 118 LEU A N 1
ATOM 954 C CA . LEU A 1 118 ? 4.132 -15.385 4.767 1.00 91.81 118 LEU A CA 1
ATOM 955 C C . LEU A 1 118 ? 3.498 -15.343 3.375 1.00 91.81 118 LEU A C 1
ATOM 957 O O . LEU A 1 118 ? 4.229 -15.305 2.390 1.00 91.81 118 LEU A O 1
ATOM 961 N N . THR A 1 119 ? 2.168 -15.260 3.282 1.00 90.50 119 THR A N 1
ATOM 962 C CA . THR A 1 119 ? 1.459 -15.158 1.997 1.00 90.50 119 THR A CA 1
ATOM 963 C C . THR A 1 119 ? 1.904 -13.934 1.198 1.00 90.50 119 THR A C 1
ATOM 965 O O . THR A 1 119 ? 2.228 -14.063 0.019 1.00 90.50 119 THR A O 1
ATOM 968 N N . ILE A 1 120 ? 1.978 -12.757 1.827 1.00 89.62 120 ILE A N 1
ATOM 969 C CA . ILE A 1 120 ? 2.391 -11.527 1.137 1.00 89.62 120 ILE A CA 1
ATOM 970 C C . ILE A 1 120 ? 3.871 -11.590 0.746 1.00 89.62 120 ILE A C 1
ATOM 972 O O . ILE A 1 120 ? 4.218 -11.234 -0.376 1.00 89.62 120 ILE A O 1
ATOM 976 N N . THR A 1 121 ? 4.738 -12.136 1.604 1.00 90.75 121 THR A N 1
ATOM 977 C CA . THR A 1 121 ? 6.161 -12.328 1.269 1.00 90.75 121 THR A CA 1
ATOM 978 C C . THR A 1 121 ? 6.327 -13.242 0.049 1.00 90.75 121 THR A C 1
ATOM 980 O O . THR A 1 121 ? 7.116 -12.929 -0.837 1.00 90.75 121 THR A O 1
ATOM 983 N N . LEU A 1 122 ? 5.555 -14.331 -0.053 1.00 91.25 122 LEU A N 1
ATOM 984 C CA . LEU A 1 122 ? 5.591 -15.226 -1.217 1.00 91.25 122 LEU A CA 1
ATOM 985 C C . LEU A 1 122 ? 5.162 -14.516 -2.508 1.00 91.25 122 LEU A C 1
ATOM 987 O O . LEU A 1 122 ? 5.836 -14.650 -3.530 1.00 91.25 122 LEU A O 1
ATOM 991 N N . ILE A 1 123 ? 4.080 -13.733 -2.456 1.00 89.25 123 ILE A N 1
ATOM 992 C CA . ILE A 1 123 ? 3.621 -12.933 -3.602 1.00 89.25 123 ILE A CA 1
ATOM 993 C C . ILE A 1 123 ? 4.702 -11.923 -4.004 1.00 89.25 123 ILE A C 1
ATOM 995 O O . ILE A 1 123 ? 5.036 -11.816 -5.183 1.00 89.25 123 ILE A O 1
ATOM 999 N N . ASN A 1 124 ? 5.293 -11.233 -3.030 1.00 88.88 124 ASN A N 1
ATOM 1000 C CA . ASN A 1 124 ? 6.321 -10.224 -3.257 1.00 88.88 124 ASN A CA 1
ATOM 1001 C C . ASN A 1 124 ? 7.595 -10.805 -3.882 1.00 88.88 124 ASN A C 1
ATOM 1003 O O . ASN A 1 124 ? 8.126 -10.215 -4.820 1.00 88.88 124 ASN A O 1
ATOM 1007 N N . ILE A 1 125 ? 8.057 -11.975 -3.426 1.00 88.31 125 ILE A N 1
ATOM 1008 C CA . ILE A 1 125 ? 9.202 -12.676 -4.033 1.00 88.31 125 ILE A CA 1
ATOM 1009 C C . ILE A 1 125 ? 8.911 -12.996 -5.504 1.00 88.31 125 ILE A C 1
ATOM 1011 O O . ILE A 1 125 ? 9.762 -12.779 -6.367 1.00 88.31 125 ILE A O 1
ATOM 1015 N N . ALA A 1 126 ? 7.703 -13.474 -5.807 1.00 86.56 126 ALA A N 1
ATOM 1016 C CA . ALA A 1 126 ? 7.317 -13.797 -7.175 1.00 86.56 126 ALA A CA 1
ATOM 1017 C C . ALA A 1 126 ? 7.213 -12.547 -8.067 1.00 86.56 126 ALA A C 1
ATOM 1019 O O . ALA A 1 126 ? 7.702 -12.558 -9.195 1.00 86.56 126 ALA A O 1
ATOM 1020 N N . VAL A 1 127 ? 6.637 -11.450 -7.558 1.00 85.69 127 VAL A N 1
ATOM 1021 C CA . VAL A 1 127 ? 6.604 -10.155 -8.261 1.00 85.69 127 VAL A CA 1
ATOM 1022 C C . VAL A 1 127 ? 8.022 -9.669 -8.557 1.00 85.69 127 VAL A C 1
ATOM 1024 O O . VAL A 1 127 ? 8.319 -9.300 -9.688 1.00 85.69 127 VAL A O 1
ATOM 1027 N N . PHE A 1 128 ? 8.919 -9.749 -7.579 1.00 82.88 128 PHE A N 1
ATOM 1028 C CA . PHE A 1 128 ? 10.308 -9.330 -7.724 1.00 82.88 128 PHE A CA 1
ATOM 1029 C C . PHE A 1 128 ? 11.049 -10.115 -8.821 1.00 82.88 128 PHE A C 1
ATOM 1031 O O . PHE A 1 128 ? 11.712 -9.527 -9.677 1.00 82.88 128 PHE A O 1
ATOM 1038 N N . ALA A 1 129 ? 10.895 -11.443 -8.829 1.00 81.94 129 ALA A N 1
ATOM 1039 C CA . ALA A 1 129 ? 11.550 -12.325 -9.792 1.00 81.94 129 ALA A CA 1
ATOM 1040 C C . ALA A 1 129 ? 11.006 -12.185 -11.224 1.00 81.94 129 ALA A C 1
ATOM 1042 O O . ALA A 1 129 ? 11.752 -12.401 -12.176 1.00 81.94 129 ALA A O 1
ATOM 1043 N N . ILE A 1 130 ? 9.725 -11.838 -11.390 1.00 80.00 130 ILE A N 1
ATOM 1044 C CA . ILE A 1 130 ? 9.070 -11.748 -12.706 1.00 80.00 130 ILE A CA 1
ATOM 1045 C C . ILE A 1 130 ? 9.186 -10.340 -13.300 1.00 80.00 130 ILE A C 1
ATOM 1047 O O . ILE A 1 130 ? 9.381 -10.193 -14.507 1.00 80.00 130 ILE A O 1
ATOM 1051 N N . TRP A 1 131 ? 9.107 -9.303 -12.469 1.00 79.94 131 TRP A N 1
ATOM 1052 C CA . TRP A 1 131 ? 9.022 -7.927 -12.945 1.00 79.94 131 TRP A CA 1
ATOM 1053 C C . TRP A 1 131 ? 10.369 -7.355 -13.393 1.00 79.94 131 TRP A C 1
ATOM 1055 O O . TRP A 1 131 ? 10.420 -6.676 -14.421 1.00 79.94 131 TRP A O 1
ATOM 1065 N N . ILE A 1 132 ? 11.465 -7.662 -12.679 1.00 76.00 132 ILE A N 1
ATOM 1066 C CA . ILE A 1 132 ? 12.807 -7.157 -13.024 1.00 76.00 132 ILE A CA 1
ATOM 1067 C C . ILE A 1 132 ? 13.245 -7.633 -14.421 1.00 76.00 132 ILE A C 1
ATOM 1069 O O . ILE A 1 132 ? 13.553 -6.773 -15.247 1.00 76.00 132 ILE A O 1
ATOM 1073 N N . PRO A 1 133 ? 13.217 -8.941 -14.758 1.00 71.19 133 PRO A N 1
ATOM 1074 C CA . PRO A 1 133 ? 13.629 -9.413 -16.086 1.00 71.19 133 PRO A CA 1
ATOM 1075 C C . PRO A 1 133 ? 12.711 -8.939 -17.221 1.00 71.19 133 PRO A C 1
ATOM 1077 O O . PRO A 1 133 ? 13.122 -8.903 -18.382 1.00 71.19 133 PRO A O 1
ATOM 1080 N N . ALA A 1 134 ? 11.457 -8.600 -16.902 1.00 67.38 134 ALA A N 1
ATOM 1081 C CA . ALA A 1 134 ? 10.486 -8.107 -17.872 1.00 67.38 134 ALA A CA 1
ATOM 1082 C C . ALA A 1 134 ? 10.679 -6.620 -18.220 1.00 67.38 134 ALA A C 1
ATOM 1084 O O . ALA A 1 134 ? 10.330 -6.222 -19.330 1.00 67.38 134 ALA A O 1
ATOM 1085 N N . HIS A 1 135 ? 11.241 -5.817 -17.308 1.00 68.44 135 HIS A N 1
ATOM 1086 C CA . HIS A 1 135 ? 11.436 -4.369 -17.486 1.00 68.44 135 HIS A CA 1
ATOM 1087 C C . HIS A 1 135 ? 12.894 -3.947 -17.735 1.00 68.44 135 HIS A C 1
ATOM 1089 O O . HIS A 1 135 ? 13.153 -2.776 -18.012 1.00 68.44 135 HIS A O 1
ATOM 1095 N N . THR A 1 136 ? 13.858 -4.868 -17.679 1.00 63.69 136 THR A N 1
ATOM 1096 C CA . THR A 1 136 ? 15.229 -4.616 -18.148 1.00 63.69 136 THR A CA 1
ATOM 1097 C C . THR A 1 136 ? 15.255 -4.418 -19.667 1.00 63.69 136 THR A C 1
ATOM 1099 O O . THR A 1 136 ? 14.648 -5.201 -20.393 1.00 63.69 136 THR A O 1
ATOM 1102 N N . VAL A 1 137 ? 15.975 -3.401 -20.160 1.00 57.22 137 VAL A N 1
ATOM 1103 C CA . VAL A 1 137 ? 16.185 -3.150 -21.599 1.00 57.22 137 VAL A CA 1
ATOM 1104 C C . VAL A 1 137 ? 17.628 -3.526 -21.977 1.00 57.22 137 VAL A C 1
ATOM 1106 O O . VAL A 1 137 ? 18.547 -2.953 -21.391 1.00 57.22 137 VAL A O 1
ATOM 1109 N N . PRO A 1 138 ? 17.866 -4.427 -22.953 1.00 52.91 138 PRO A N 1
ATOM 1110 C CA . PRO A 1 138 ? 16.878 -5.175 -23.735 1.00 52.91 138 PRO A CA 1
ATOM 1111 C C . PRO A 1 138 ? 16.169 -6.275 -22.913 1.00 52.91 138 PRO A C 1
ATOM 1113 O O . PRO A 1 138 ? 16.804 -6.910 -22.069 1.00 52.91 138 PRO A O 1
ATOM 1116 N N . PRO A 1 139 ? 14.865 -6.520 -23.154 1.00 58.09 139 PRO A N 1
ATOM 1117 C CA . PRO A 1 139 ? 14.109 -7.553 -22.449 1.00 58.09 139 PRO A CA 1
ATOM 1118 C C . PRO A 1 139 ? 14.616 -8.947 -22.824 1.00 58.09 139 PRO A C 1
ATOM 1120 O O . PRO A 1 139 ? 14.830 -9.237 -24.001 1.00 58.09 139 PRO A O 1
ATOM 1123 N N . ALA A 1 140 ? 14.763 -9.833 -21.834 1.00 56.72 140 ALA A N 1
ATOM 1124 C CA . ALA A 1 140 ? 15.321 -11.175 -22.037 1.00 56.72 140 ALA A CA 1
ATOM 1125 C C . ALA A 1 140 ? 14.499 -12.039 -23.022 1.00 56.72 140 ALA A C 1
ATOM 1127 O O . ALA A 1 140 ? 15.049 -12.911 -23.689 1.00 56.72 140 ALA A O 1
ATOM 1128 N N . SER A 1 141 ? 13.181 -11.810 -23.127 1.00 57.72 141 SER A N 1
ATOM 1129 C CA . SER A 1 141 ? 12.302 -12.385 -24.158 1.00 57.72 141 SER A CA 1
ATOM 1130 C C . SER A 1 141 ? 10.924 -11.710 -24.132 1.00 57.72 141 SER A C 1
ATOM 1132 O O . SER A 1 141 ? 10.425 -11.377 -23.056 1.00 57.72 141 SER A O 1
ATOM 1134 N N . GLN A 1 142 ? 10.242 -11.583 -25.279 1.00 64.12 142 GLN A N 1
ATOM 1135 C CA . GLN A 1 142 ? 8.841 -11.120 -25.323 1.00 64.12 142 GLN A CA 1
ATOM 1136 C C . GLN A 1 142 ? 7.884 -12.010 -24.514 1.00 64.12 142 GLN A C 1
ATOM 1138 O O . GLN A 1 142 ? 6.821 -11.559 -24.084 1.00 64.12 142 GLN A O 1
ATOM 1143 N N . THR A 1 143 ? 8.264 -13.263 -24.267 1.00 65.44 143 THR A N 1
ATOM 1144 C CA . THR A 1 143 ? 7.513 -14.179 -23.407 1.00 65.44 143 THR A CA 1
ATOM 1145 C C . THR A 1 143 ? 7.506 -13.707 -21.950 1.00 65.44 143 THR A C 1
ATOM 1147 O O . THR A 1 143 ? 6.465 -13.782 -21.303 1.00 65.44 143 THR A O 1
ATOM 1150 N N . PHE A 1 144 ? 8.610 -13.137 -21.445 1.00 66.44 144 PHE A N 1
ATOM 1151 C CA . PHE A 1 144 ? 8.668 -12.586 -20.082 1.00 66.44 144 PHE A CA 1
ATOM 1152 C C . PHE A 1 144 ? 7.765 -11.365 -19.911 1.00 66.44 144 PHE A C 1
ATOM 1154 O O . PHE A 1 144 ? 7.141 -11.217 -18.866 1.00 66.44 144 PHE A O 1
ATOM 1161 N N . VAL A 1 145 ? 7.624 -10.538 -20.950 1.00 70.62 145 VAL A N 1
ATOM 1162 C CA . VAL A 1 145 ? 6.727 -9.373 -20.925 1.00 70.62 145 VAL A CA 1
ATOM 1163 C C . VAL A 1 145 ? 5.263 -9.811 -20.797 1.00 70.62 145 VAL A C 1
ATOM 1165 O O . VAL A 1 145 ? 4.549 -9.309 -19.931 1.00 70.62 145 VAL A O 1
ATOM 1168 N N . ARG A 1 146 ? 4.830 -10.811 -21.581 1.00 72.88 146 ARG A N 1
ATOM 1169 C CA . ARG A 1 146 ? 3.457 -11.353 -21.503 1.00 72.88 146 ARG A CA 1
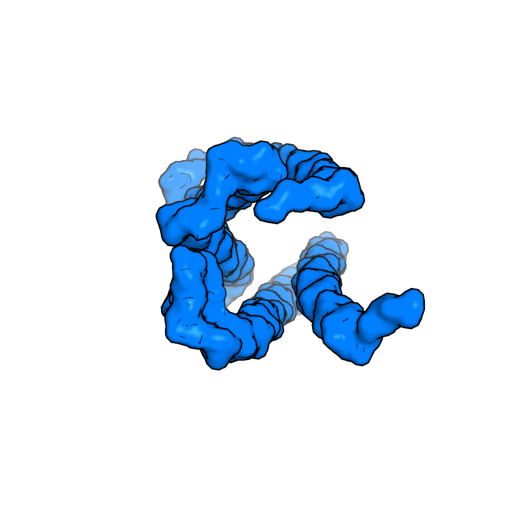ATOM 1170 C C . ARG A 1 146 ? 3.184 -12.067 -20.180 1.00 72.88 146 ARG A C 1
ATOM 1172 O O . ARG A 1 146 ? 2.102 -11.928 -19.616 1.00 72.88 146 ARG A O 1
ATOM 1179 N N . ILE A 1 147 ? 4.159 -12.826 -19.672 1.00 77.94 147 ILE A N 1
ATOM 1180 C CA . ILE A 1 147 ? 4.043 -13.486 -18.363 1.00 77.94 147 ILE A CA 1
ATOM 1181 C C . ILE A 1 147 ? 3.914 -12.436 -17.260 1.00 77.94 147 ILE A C 1
ATOM 1183 O O . ILE A 1 147 ? 3.041 -12.567 -16.406 1.00 77.94 147 ILE A O 1
ATOM 1187 N N . ASN A 1 148 ? 4.728 -11.381 -17.301 1.00 79.81 148 ASN A N 1
ATOM 1188 C CA . ASN A 1 148 ? 4.662 -10.296 -16.332 1.00 79.81 148 ASN A CA 1
ATOM 1189 C C . ASN A 1 148 ? 3.302 -9.588 -16.348 1.00 79.81 148 ASN A C 1
ATOM 1191 O O . ASN A 1 148 ? 2.738 -9.341 -15.293 1.00 79.81 148 ASN A O 1
ATOM 1195 N N . GLU A 1 149 ? 2.732 -9.326 -17.520 1.00 77.56 149 GLU A N 1
ATOM 1196 C CA . GLU A 1 149 ? 1.414 -8.693 -17.659 1.00 77.56 149 GLU A CA 1
ATOM 1197 C C . GLU A 1 149 ? 0.271 -9.547 -17.070 1.00 77.56 149 GLU A C 1
ATOM 1199 O O . GLU A 1 149 ? -0.681 -9.036 -16.478 1.00 77.56 149 GLU A O 1
ATOM 1204 N N . VAL A 1 150 ? 0.336 -10.877 -17.196 1.00 81.06 150 VAL A N 1
ATOM 1205 C CA . VAL A 1 150 ? -0.618 -11.771 -16.516 1.00 81.06 150 VAL A CA 1
ATOM 1206 C C . VAL A 1 150 ? -0.345 -11.802 -15.013 1.00 81.06 150 VAL A C 1
ATOM 1208 O O . VAL A 1 150 ? -1.278 -11.688 -14.218 1.00 81.06 150 VAL A O 1
ATOM 1211 N N . TRP A 1 151 ? 0.920 -11.935 -14.617 1.00 83.75 151 TRP A N 1
ATOM 1212 C CA . TRP A 1 151 ? 1.303 -12.073 -13.217 1.00 83.75 151 TRP A CA 1
ATOM 1213 C C . TRP A 1 151 ? 0.999 -10.822 -12.394 1.00 83.75 151 TRP A C 1
ATOM 1215 O O . TRP A 1 151 ? 0.464 -10.938 -11.297 1.00 83.75 151 TRP A O 1
ATOM 1225 N N . ASP A 1 152 ? 1.263 -9.636 -12.936 1.00 83.00 152 ASP A N 1
ATOM 1226 C CA . ASP A 1 152 ? 0.968 -8.344 -12.315 1.00 83.00 152 ASP A CA 1
ATOM 1227 C C . ASP A 1 152 ? -0.536 -8.171 -12.032 1.00 83.00 152 ASP A C 1
ATOM 1229 O O . ASP A 1 152 ? -0.935 -7.626 -11.003 1.00 83.00 152 ASP A O 1
ATOM 1233 N N . ARG A 1 153 ? -1.402 -8.723 -12.891 1.00 81.50 153 ARG A N 1
ATOM 1234 C CA . ARG A 1 153 ? -2.851 -8.767 -12.637 1.00 81.50 153 ARG A CA 1
ATOM 1235 C C . ARG A 1 153 ? -3.207 -9.750 -11.531 1.0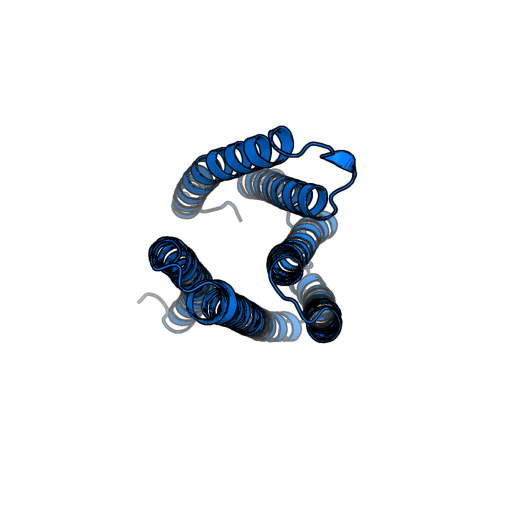0 81.50 153 ARG A C 1
ATOM 1237 O O . ARG A 1 153 ? -3.997 -9.424 -10.646 1.00 81.50 153 ARG A O 1
ATOM 1244 N N . VAL A 1 154 ? -2.645 -10.956 -11.588 1.00 87.88 154 VAL A N 1
ATOM 1245 C CA . VAL A 1 154 ? -2.918 -12.010 -10.603 1.00 87.88 154 VAL A CA 1
ATOM 1246 C C . VAL A 1 154 ? -2.456 -11.580 -9.211 1.00 87.88 154 VAL A C 1
ATOM 1248 O O . VAL A 1 154 ? -3.216 -11.726 -8.256 1.00 87.88 154 VAL A O 1
ATOM 1251 N N . SER A 1 155 ? -1.264 -10.995 -9.084 1.00 86.81 155 SER A N 1
ATOM 1252 C CA . SER A 1 155 ? -0.722 -10.531 -7.804 1.00 86.81 155 SER A CA 1
ATOM 1253 C C . SER A 1 155 ? -1.615 -9.463 -7.169 1.00 86.81 155 SER A C 1
ATOM 1255 O O . SER A 1 155 ? -1.963 -9.590 -5.997 1.00 86.81 155 SER A O 1
ATOM 1257 N N . LYS A 1 156 ? -2.081 -8.476 -7.946 1.00 85.81 156 LYS A N 1
ATOM 1258 C CA . LYS A 1 156 ? -3.010 -7.434 -7.474 1.00 85.81 156 LYS A CA 1
ATOM 1259 C C . LYS A 1 156 ? -4.335 -8.012 -6.981 1.00 85.81 156 LYS A C 1
ATOM 1261 O O . LYS A 1 156 ? -4.812 -7.616 -5.922 1.00 85.81 156 LYS A O 1
ATOM 1266 N N . VAL A 1 157 ? -4.905 -8.988 -7.694 1.00 87.81 157 VAL A N 1
ATOM 1267 C CA . VAL A 1 157 ? -6.138 -9.672 -7.260 1.00 87.81 157 VAL A CA 1
ATOM 1268 C C . VAL A 1 157 ? -5.911 -10.468 -5.973 1.00 87.81 157 VAL A C 1
ATOM 1270 O O . VAL A 1 157 ? -6.750 -10.429 -5.076 1.00 87.81 157 VAL A O 1
ATOM 1273 N N . LEU A 1 158 ? -4.781 -11.171 -5.851 1.00 89.06 158 LEU A N 1
ATOM 1274 C CA . LEU A 1 158 ? -4.446 -11.913 -4.633 1.00 89.06 158 LEU A CA 1
ATOM 1275 C C . LEU A 1 158 ? -4.273 -10.977 -3.430 1.00 89.06 158 LEU A C 1
ATOM 1277 O O . LEU A 1 158 ? -4.808 -11.266 -2.361 1.00 89.06 158 LEU A O 1
ATOM 1281 N N . ILE A 1 159 ? -3.584 -9.848 -3.612 1.00 86.88 159 ILE A N 1
ATOM 1282 C CA . ILE A 1 159 ? -3.412 -8.820 -2.576 1.00 86.88 159 ILE A CA 1
ATOM 1283 C C . ILE A 1 159 ? -4.778 -8.260 -2.154 1.00 86.88 159 ILE A C 1
ATOM 1285 O O . ILE A 1 159 ? -5.060 -8.222 -0.958 1.00 86.88 159 ILE A O 1
ATOM 1289 N N . LEU A 1 160 ? -5.658 -7.935 -3.110 1.00 86.56 160 LEU A N 1
ATOM 1290 C CA . LEU A 1 160 ? -7.021 -7.464 -2.836 1.00 86.56 160 LEU A CA 1
ATOM 1291 C C . LEU A 1 160 ? -7.838 -8.480 -2.023 1.00 86.56 160 LEU A C 1
ATOM 1293 O O . LEU A 1 160 ? -8.542 -8.106 -1.087 1.00 86.56 160 LEU A O 1
ATOM 1297 N N . LEU A 1 161 ? -7.771 -9.770 -2.367 1.00 88.81 161 LEU A N 1
ATOM 1298 C CA . LEU A 1 161 ? -8.495 -10.810 -1.630 1.00 88.81 161 LEU A CA 1
ATOM 1299 C C . LEU A 1 161 ? -8.007 -10.921 -0.181 1.00 88.81 161 LEU A C 1
ATOM 1301 O O . LEU A 1 161 ? -8.821 -11.105 0.729 1.00 88.81 161 LEU A 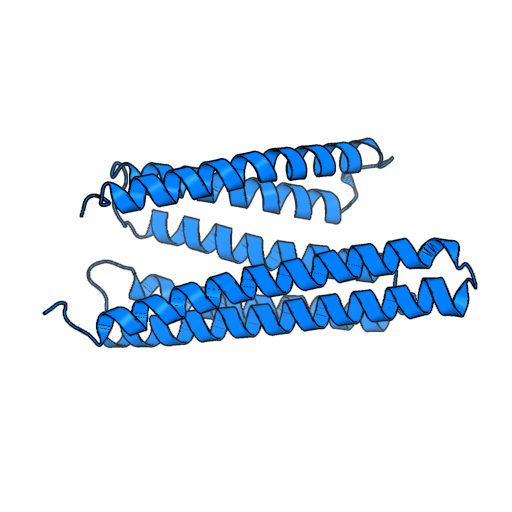O 1
ATOM 1305 N N . VAL A 1 162 ? -6.695 -10.795 0.036 1.00 87.75 162 VAL A N 1
ATOM 1306 C CA . VAL A 1 162 ? -6.110 -10.783 1.380 1.00 87.75 162 VAL A CA 1
ATOM 1307 C C . VAL A 1 162 ? -6.551 -9.535 2.147 1.00 87.75 162 VAL A C 1
ATOM 1309 O O . VAL A 1 162 ? -7.014 -9.678 3.281 1.00 87.75 162 VAL A O 1
ATOM 1312 N N . ASP A 1 163 ? -6.495 -8.349 1.533 1.00 86.12 163 ASP A N 1
ATOM 1313 C CA . ASP A 1 163 ? -6.943 -7.098 2.159 1.00 86.12 163 ASP A CA 1
ATOM 1314 C C . ASP A 1 163 ? -8.422 -7.175 2.569 1.00 86.12 163 ASP A C 1
ATOM 1316 O O . ASP A 1 163 ? -8.770 -7.002 3.742 1.00 86.12 163 ASP A O 1
ATOM 1320 N N . ALA A 1 164 ? -9.295 -7.554 1.631 1.00 86.62 164 ALA A N 1
ATOM 1321 C CA . ALA A 1 164 ? -10.727 -7.686 1.873 1.00 86.62 164 ALA A CA 1
ATOM 1322 C C . ALA A 1 164 ? -11.032 -8.727 2.963 1.00 86.62 164 ALA A C 1
ATOM 1324 O O . ALA A 1 164 ? -11.879 -8.490 3.829 1.00 86.62 164 ALA A O 1
ATOM 1325 N N . GLY A 1 165 ? -10.328 -9.866 2.960 1.00 87.69 165 GLY A N 1
ATOM 1326 C CA . GLY A 1 165 ? -10.482 -10.915 3.967 1.00 87.69 165 GLY A CA 1
ATOM 1327 C C . GLY A 1 165 ? -10.087 -10.455 5.373 1.00 87.69 165 GLY A C 1
ATOM 1328 O O . GLY A 1 165 ? -10.818 -10.704 6.339 1.00 87.69 165 GLY A O 1
ATOM 1329 N N . LEU A 1 166 ? -8.966 -9.741 5.499 1.00 84.00 166 LEU A N 1
ATOM 1330 C CA . LEU A 1 166 ? -8.485 -9.201 6.773 1.00 84.00 166 LEU A CA 1
ATOM 1331 C C . LEU A 1 166 ? -9.376 -8.073 7.289 1.00 84.00 166 LEU A C 1
ATOM 1333 O O . LEU A 1 166 ? -9.735 -8.074 8.471 1.00 84.00 166 LEU A O 1
ATOM 1337 N N . ASN A 1 167 ? -9.788 -7.157 6.414 1.00 83.31 167 ASN A N 1
ATOM 1338 C CA . ASN A 1 167 ? -10.690 -6.062 6.761 1.00 83.31 167 ASN A CA 1
ATOM 1339 C C . ASN A 1 167 ? -12.084 -6.576 7.156 1.00 83.31 167 ASN A C 1
ATOM 1341 O O . ASN A 1 167 ? -12.667 -6.108 8.141 1.00 83.31 167 ASN A O 1
ATOM 1345 N N . TRP A 1 168 ? -12.586 -7.615 6.482 1.00 85.25 168 TRP A N 1
ATOM 1346 C CA . TRP A 1 168 ? -13.819 -8.292 6.885 1.00 85.25 168 TRP A CA 1
ATOM 1347 C C . TRP A 1 168 ? -13.683 -8.952 8.261 1.00 85.25 168 TRP A C 1
ATOM 1349 O O . TRP A 1 168 ? -14.552 -8.790 9.127 1.00 85.25 168 TRP A O 1
ATOM 1359 N N . TYR A 1 169 ? -12.579 -9.673 8.487 1.00 85.31 169 TYR A N 1
ATOM 1360 C CA . TYR A 1 169 ? -12.299 -10.312 9.771 1.00 85.31 169 TYR A CA 1
ATOM 1361 C C . TYR A 1 169 ? -12.224 -9.276 10.900 1.00 85.31 169 TYR A C 1
ATOM 1363 O O . TYR A 1 169 ? -12.864 -9.456 11.938 1.00 85.31 169 TYR A O 1
ATOM 1371 N N . PHE A 1 170 ? -11.533 -8.154 10.671 1.00 81.88 170 PHE A N 1
ATOM 1372 C CA . PHE A 1 170 ? -11.473 -7.018 11.588 1.00 81.88 170 PHE A CA 1
ATOM 1373 C C . PHE A 1 170 ? -12.872 -6.523 11.966 1.00 81.88 170 PHE A C 1
ATOM 1375 O O . PHE A 1 170 ? -13.206 -6.462 13.153 1.00 81.88 170 PHE A O 1
ATOM 1382 N N . LEU A 1 171 ? -13.712 -6.214 10.973 1.00 80.56 171 LEU A N 1
ATOM 1383 C CA . LEU A 1 171 ? -15.055 -5.686 11.209 1.00 80.56 171 LEU A CA 1
ATOM 1384 C C . LEU A 1 171 ? -15.913 -6.680 12.003 1.00 80.56 171 LEU A C 1
ATOM 1386 O O . LEU A 1 171 ? -16.615 -6.293 12.942 1.00 80.56 171 LEU A O 1
ATOM 1390 N N . ARG A 1 172 ? -15.813 -7.972 11.671 1.00 83.19 172 ARG A N 1
ATOM 1391 C CA . ARG A 1 172 ? -16.519 -9.044 12.378 1.00 83.19 172 ARG A CA 1
ATOM 1392 C C . ARG A 1 172 ? -16.066 -9.153 13.831 1.00 83.19 172 ARG A C 1
ATOM 1394 O O . ARG A 1 172 ? -16.915 -9.280 14.715 1.00 83.19 172 ARG A O 1
ATOM 1401 N N . THR A 1 173 ? -14.761 -9.084 14.094 1.00 79.94 173 THR A N 1
ATOM 1402 C CA . THR A 1 173 ? -14.227 -9.073 15.460 1.00 79.94 173 THR A CA 1
ATOM 1403 C C . THR A 1 173 ? -14.732 -7.849 16.217 1.00 79.94 173 THR A C 1
ATOM 1405 O O . THR A 1 173 ? -15.321 -8.010 17.280 1.00 79.94 173 THR A O 1
ATOM 1408 N N . VAL A 1 174 ? -14.596 -6.640 15.667 1.00 74.94 174 VAL A N 1
ATOM 1409 C CA . VAL A 1 174 ? -15.044 -5.399 16.324 1.00 74.94 174 VAL A CA 1
ATOM 1410 C C . VAL A 1 174 ? -16.539 -5.446 16.652 1.00 74.94 174 VAL A C 1
ATOM 1412 O O . VAL A 1 174 ? -16.923 -5.095 17.769 1.00 74.94 174 VAL A O 1
ATOM 1415 N N . LYS A 1 175 ? -17.377 -5.936 15.727 1.00 77.94 175 LYS A N 1
ATOM 1416 C CA . LYS A 1 175 ? -18.822 -6.088 15.943 1.00 77.94 175 LYS A CA 1
ATOM 1417 C C . LYS A 1 175 ? -19.121 -7.012 17.126 1.00 77.94 175 LYS A C 1
ATOM 1419 O O . LYS A 1 175 ? -19.843 -6.604 18.033 1.00 77.94 175 LYS A O 1
ATOM 1424 N N . LYS A 1 176 ? -18.517 -8.207 17.168 1.00 77.06 176 LYS A N 1
ATOM 1425 C CA . LYS A 1 176 ? -18.680 -9.143 18.297 1.00 77.06 176 LYS A CA 1
ATOM 1426 C C . LYS A 1 176 ? -18.209 -8.538 19.626 1.00 77.06 176 LYS A C 1
ATOM 1428 O O . LYS A 1 176 ? -18.861 -8.689 20.653 1.00 77.06 176 LYS A O 1
ATOM 1433 N N . ARG A 1 177 ? -17.095 -7.801 19.620 1.00 69.88 177 ARG A N 1
ATOM 1434 C CA . ARG A 1 177 ? -16.516 -7.219 20.844 1.00 69.88 177 ARG A CA 1
ATOM 1435 C C . ARG A 1 177 ? -17.325 -6.057 21.415 1.00 69.88 177 ARG A C 1
ATOM 1437 O O . ARG A 1 177 ? -17.547 -5.995 22.623 1.00 69.88 177 ARG A O 1
ATOM 1444 N N . LEU A 1 178 ? -17.731 -5.116 20.569 1.00 67.81 178 LEU A N 1
ATOM 1445 C CA . LEU A 1 178 ? -18.337 -3.861 21.022 1.00 67.81 178 LEU A CA 1
ATOM 1446 C C . LEU A 1 178 ? -19.858 -3.954 21.166 1.00 67.81 178 LEU A C 1
ATOM 1448 O O . LEU A 1 178 ? -20.417 -3.331 22.066 1.00 67.81 178 LEU A O 1
ATOM 1452 N N . VAL A 1 179 ? -20.524 -4.733 20.310 1.00 67.25 179 VAL A N 1
ATOM 1453 C CA . VAL A 1 179 ? -21.992 -4.818 20.296 1.00 67.25 179 VAL A CA 1
ATOM 1454 C C . VAL A 1 179 ?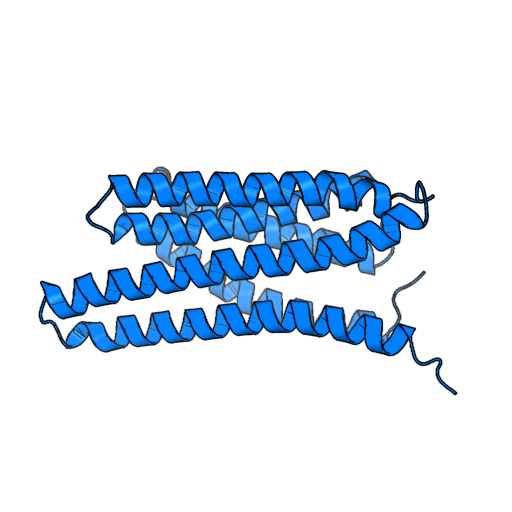 -22.489 -5.947 21.196 1.00 67.25 179 VAL A C 1
ATOM 1456 O O . VAL A 1 179 ? -23.376 -5.718 22.016 1.00 67.25 179 VAL A O 1
ATOM 1459 N N . GLU A 1 180 ? -21.904 -7.145 21.092 1.00 62.97 180 GLU A N 1
ATOM 1460 C CA . GLU A 1 180 ? -22.399 -8.320 21.828 1.00 62.97 180 GLU A CA 1
ATOM 1461 C C . GLU A 1 180 ? -21.876 -8.367 23.269 1.00 62.97 180 GLU A C 1
ATOM 1463 O O . GLU A 1 180 ? -22.665 -8.572 24.188 1.00 62.97 180 GLU A O 1
ATOM 1468 N N . GLN A 1 181 ? -20.575 -8.135 23.497 1.00 60.53 181 GLN A N 1
ATOM 1469 C CA . GLN A 1 181 ? -20.001 -8.247 24.848 1.00 60.53 181 GLN A CA 1
ATOM 1470 C C . GLN A 1 181 ? -20.233 -7.012 25.728 1.00 60.53 181 GLN A C 1
ATOM 1472 O O . GLN A 1 181 ? -20.427 -7.158 26.930 1.00 60.53 181 GLN A O 1
ATOM 1477 N N . HIS A 1 182 ? -20.235 -5.802 25.159 1.00 60.19 182 HIS A N 1
ATOM 1478 C CA . HIS A 1 182 ? -20.320 -4.571 25.954 1.00 60.19 182 HIS A CA 1
ATOM 1479 C C . HIS A 1 182 ? -21.725 -3.941 26.004 1.00 60.19 182 HIS A C 1
ATOM 1481 O O . HIS A 1 182 ? -21.897 -2.967 26.728 1.00 60.19 182 HIS A O 1
ATOM 1487 N N . ARG A 1 183 ? -22.734 -4.452 25.265 1.00 58.75 183 ARG A N 1
ATOM 1488 C CA . ARG A 1 183 ? -24.119 -3.906 25.166 1.00 58.75 183 ARG A CA 1
ATOM 1489 C C . ARG A 1 183 ? -24.218 -2.383 24.931 1.00 58.75 183 ARG A C 1
ATOM 1491 O O . ARG A 1 183 ? -25.273 -1.776 25.116 1.00 58.75 183 ARG A O 1
ATOM 1498 N N . LEU A 1 184 ? -23.144 -1.736 24.488 1.00 56.66 184 LEU A N 1
ATOM 1499 C CA . LEU A 1 184 ? -23.072 -0.287 24.351 1.00 56.66 184 LEU A CA 1
ATOM 1500 C C . LEU A 1 184 ? -23.441 0.098 22.913 1.00 56.66 184 LEU A C 1
ATOM 1502 O O . LEU A 1 184 ? -22.573 0.198 22.046 1.00 56.66 184 LEU A O 1
ATOM 1506 N N . LYS A 1 185 ? -24.730 0.403 22.676 1.00 59.41 185 LYS A N 1
ATOM 1507 C CA . LYS A 1 185 ? -25.237 1.024 21.424 1.00 59.41 185 LYS A CA 1
ATOM 1508 C C . LYS A 1 185 ? -24.413 2.247 20.971 1.00 59.41 185 LYS A C 1
ATOM 1510 O O . LYS A 1 185 ? -24.392 2.596 19.799 1.00 59.41 185 LYS A O 1
ATOM 1515 N N . LYS A 1 186 ? -23.656 2.867 21.884 1.00 60.69 186 LYS A N 1
ATOM 1516 C CA . LYS A 1 186 ? -22.749 3.995 21.627 1.00 60.69 186 LYS A CA 1
ATOM 1517 C C . LYS A 1 186 ? -21.590 3.689 20.655 1.00 60.69 186 LYS A C 1
ATOM 1519 O O . LYS A 1 186 ? -21.053 4.626 20.073 1.00 60.69 186 LYS A O 1
ATOM 1524 N N . TYR A 1 187 ? -21.204 2.424 20.450 1.00 62.06 187 TYR A N 1
ATOM 1525 C CA . TYR A 1 187 ? -20.084 2.049 19.560 1.00 62.06 187 TYR A CA 1
ATOM 1526 C C . TYR A 1 187 ? -20.498 1.601 18.152 1.00 62.06 187 TYR A C 1
ATOM 1528 O O . TYR A 1 187 ? -19.642 1.388 17.293 1.00 62.06 187 TYR A O 1
ATOM 1536 N N . GLU A 1 188 ? -21.798 1.503 17.891 1.00 68.62 188 GLU A N 1
ATOM 1537 C CA . GLU A 1 188 ? -22.361 1.232 16.568 1.00 68.62 188 GLU A CA 1
ATOM 1538 C C . GLU A 1 188 ? -21.870 2.208 15.473 1.00 68.62 188 GLU A C 1
ATOM 1540 O O . GLU A 1 188 ? -21.448 1.737 14.411 1.00 68.62 188 GLU A O 1
ATOM 1545 N N . PRO A 1 189 ? -21.768 3.537 15.715 1.00 71.12 189 PRO A N 1
ATOM 1546 C CA . PRO A 1 189 ? -21.203 4.450 14.720 1.00 71.12 189 PRO A CA 1
ATOM 1547 C C . PRO A 1 189 ? -19.710 4.209 14.441 1.00 71.12 189 PRO A C 1
ATOM 1549 O O . PRO A 1 189 ? -19.256 4.454 13.325 1.00 71.12 189 PRO A O 1
ATOM 1552 N N . LEU A 1 190 ? -18.945 3.669 15.400 1.00 70.56 190 LEU A N 1
ATOM 1553 C CA . LEU A 1 190 ? -17.531 3.317 15.198 1.00 70.56 190 LEU A CA 1
ATOM 1554 C C . LEU A 1 190 ? -17.374 2.126 14.238 1.00 70.56 190 LEU A C 1
ATOM 1556 O O . LEU A 1 190 ? -16.473 2.105 13.397 1.00 70.56 190 LEU A O 1
ATOM 1560 N N . VAL A 1 191 ? -18.265 1.138 14.359 1.00 72.94 191 VAL A N 1
ATOM 1561 C CA . VAL A 1 191 ? -18.341 -0.017 13.451 1.00 72.94 191 VAL A CA 1
ATOM 1562 C C . VAL A 1 191 ? -18.747 0.450 12.054 1.00 72.94 191 VAL A C 1
ATOM 1564 O O . VAL A 1 191 ? -18.097 0.077 11.080 1.00 72.94 191 VAL A O 1
ATOM 1567 N N . GLY A 1 192 ? -19.762 1.314 11.955 1.00 76.25 192 GLY A N 1
ATOM 1568 C CA . GLY A 1 192 ? -20.218 1.881 10.683 1.00 76.25 192 GLY A CA 1
ATOM 1569 C C . GLY A 1 192 ? -19.152 2.722 9.976 1.00 76.25 192 GLY A C 1
ATOM 1570 O O . GLY A 1 192 ? -18.989 2.611 8.764 1.00 76.25 192 GLY A O 1
ATOM 1571 N N . PHE A 1 193 ? -18.375 3.515 10.719 1.00 78.94 193 PHE A N 1
ATOM 1572 C CA . PHE A 1 193 ? -17.265 4.287 10.154 1.00 78.94 193 PHE A CA 1
ATOM 1573 C C . PHE A 1 193 ? -16.146 3.384 9.614 1.00 78.94 193 PHE A C 1
ATOM 1575 O O . PHE A 1 193 ? -15.735 3.545 8.468 1.00 78.94 193 PHE A O 1
ATOM 1582 N N . ASN A 1 194 ? -15.708 2.379 10.384 1.00 77.44 194 ASN A N 1
ATOM 1583 C CA . ASN A 1 194 ? -14.710 1.414 9.904 1.00 77.44 194 ASN A CA 1
ATOM 1584 C C . ASN A 1 194 ? -15.222 0.596 8.700 1.00 77.44 194 ASN A C 1
ATOM 1586 O O . ASN A 1 194 ? -14.446 0.300 7.797 1.00 77.44 194 ASN A O 1
ATOM 1590 N N . ALA A 1 195 ? -16.514 0.253 8.657 1.00 79.75 195 ALA A N 1
ATOM 1591 C CA . ALA A 1 195 ? -17.113 -0.433 7.511 1.00 79.75 195 ALA A CA 1
ATOM 1592 C C . ALA A 1 195 ? -17.090 0.435 6.241 1.00 79.75 195 ALA A C 1
ATOM 1594 O O . ALA A 1 195 ? -16.783 -0.068 5.164 1.00 79.75 195 ALA A O 1
ATOM 1595 N N . LYS A 1 196 ? -17.353 1.744 6.360 1.00 83.88 196 LYS A N 1
ATOM 1596 C CA . LYS A 1 196 ? -17.226 2.684 5.234 1.00 83.88 196 LYS A CA 1
ATOM 1597 C C . LYS A 1 196 ? -15.790 2.764 4.719 1.00 83.88 196 LYS A C 1
ATOM 1599 O O . LYS A 1 196 ? -15.591 2.715 3.511 1.00 83.88 196 LYS A O 1
ATOM 1604 N N . LEU A 1 197 ? -14.805 2.832 5.618 1.00 78.88 197 LEU A N 1
ATOM 1605 C CA . LEU A 1 197 ? -13.388 2.829 5.235 1.00 78.88 197 LEU A CA 1
ATOM 1606 C C . LEU A 1 197 ? -12.998 1.551 4.481 1.00 78.88 197 LEU A C 1
ATOM 1608 O O . LEU A 1 197 ? -12.315 1.636 3.468 1.00 78.88 197 LEU A O 1
ATOM 1612 N N . MET A 1 198 ? -13.489 0.387 4.917 1.00 81.50 198 MET A N 1
ATOM 1613 C CA . MET A 1 198 ? -13.274 -0.881 4.213 1.00 81.50 198 MET A CA 1
ATOM 1614 C C . MET A 1 198 ? -13.856 -0.865 2.791 1.00 81.50 198 MET A C 1
ATOM 1616 O O . MET A 1 198 ? -13.187 -1.291 1.856 1.00 81.50 198 MET A O 1
ATOM 1620 N N . ILE A 1 199 ? -15.085 -0.368 2.614 1.00 83.38 199 ILE A N 1
ATOM 1621 C CA . ILE A 1 199 ? -15.715 -0.279 1.284 1.00 83.38 199 ILE A CA 1
ATOM 1622 C C . ILE A 1 199 ? -14.902 0.638 0.364 1.00 83.38 199 ILE A C 1
ATOM 1624 O O . ILE A 1 199 ? -14.686 0.299 -0.796 1.00 83.38 199 ILE A O 1
ATOM 1628 N N . ILE A 1 200 ? -14.428 1.772 0.887 1.00 84.25 200 ILE A N 1
ATOM 1629 C CA . ILE A 1 200 ? -13.583 2.707 0.136 1.00 84.25 200 ILE A CA 1
ATOM 1630 C C . ILE A 1 200 ? -12.252 2.045 -0.254 1.00 84.25 200 ILE A C 1
ATOM 1632 O O . ILE A 1 200 ? -11.849 2.171 -1.405 1.00 84.25 200 ILE A O 1
ATOM 1636 N N . SER A 1 201 ? -11.615 1.295 0.655 1.00 80.19 201 SER A N 1
ATOM 1637 C CA . SER A 1 201 ? -10.374 0.546 0.384 1.00 80.19 201 SER A CA 1
ATOM 1638 C C . SER A 1 201 ? -10.536 -0.417 -0.796 1.00 80.19 201 SER A C 1
ATOM 1640 O O . SER A 1 201 ? -9.823 -0.317 -1.790 1.00 80.19 201 SER A O 1
ATOM 1642 N N . ILE A 1 202 ? -11.567 -1.268 -0.745 1.00 82.12 202 ILE A N 1
ATOM 1643 C CA . ILE A 1 202 ? -11.863 -2.252 -1.799 1.00 82.12 202 ILE A CA 1
ATOM 1644 C C . ILE A 1 202 ? -12.184 -1.566 -3.132 1.00 82.12 202 ILE A C 1
ATOM 1646 O O . ILE A 1 202 ? -11.825 -2.070 -4.196 1.00 82.12 202 ILE A O 1
ATOM 1650 N N . LEU A 1 203 ? -12.872 -0.421 -3.094 1.00 84.69 203 LEU A N 1
ATOM 1651 C CA . LEU A 1 203 ? -13.221 0.329 -4.298 1.00 84.69 203 LEU A CA 1
ATOM 1652 C C . LEU A 1 203 ? -11.985 0.943 -4.967 1.00 84.69 203 LEU A C 1
ATOM 1654 O O . LEU A 1 203 ? -11.879 0.882 -6.191 1.00 84.69 203 LEU A O 1
ATOM 1658 N N . MET A 1 204 ? -11.048 1.494 -4.189 1.00 82.62 204 MET A N 1
ATOM 1659 C CA . MET A 1 204 ? -9.793 2.038 -4.720 1.00 82.62 204 MET A CA 1
ATOM 1660 C C . MET A 1 204 ? -8.919 0.938 -5.334 1.00 82.62 204 MET A C 1
ATOM 1662 O O . MET A 1 204 ? -8.467 1.084 -6.470 1.00 82.62 204 MET A O 1
ATOM 1666 N N . ASP A 1 205 ? -8.767 -0.197 -4.654 1.00 80.50 205 ASP A N 1
ATOM 1667 C CA . ASP A 1 205 ? -8.026 -1.344 -5.191 1.00 80.50 205 ASP A CA 1
ATOM 1668 C C . ASP A 1 205 ? -8.703 -1.925 -6.446 1.00 80.50 205 ASP A C 1
ATOM 1670 O O . ASP A 1 205 ? -8.048 -2.261 -7.438 1.00 80.50 205 ASP A O 1
ATOM 1674 N N . GLY A 1 206 ? -10.039 -1.980 -6.454 1.00 81.06 206 GLY A N 1
ATOM 1675 C CA . GLY A 1 206 ? -10.823 -2.372 -7.623 1.00 81.06 206 GLY A CA 1
ATOM 1676 C C . GLY A 1 206 ? -10.631 -1.425 -8.812 1.00 81.06 206 GLY A C 1
ATOM 1677 O O . GLY A 1 206 ? -10.528 -1.884 -9.952 1.00 81.06 206 GLY A O 1
ATOM 1678 N N . MET A 1 207 ? -10.524 -0.118 -8.558 1.00 82.31 207 MET A N 1
ATOM 1679 C CA . MET A 1 207 ? -10.244 0.891 -9.581 1.00 82.31 207 MET A CA 1
ATOM 1680 C C . MET A 1 207 ? -8.860 0.691 -10.214 1.00 82.31 207 MET A C 1
ATOM 1682 O O . MET A 1 207 ? -8.748 0.763 -11.438 1.00 82.31 207 MET A O 1
ATOM 1686 N N . LEU A 1 208 ? -7.830 0.363 -9.423 1.00 75.94 208 LEU A N 1
ATOM 1687 C CA . LEU A 1 208 ? -6.486 0.065 -9.940 1.00 75.94 208 LEU A CA 1
ATOM 1688 C C . LEU A 1 208 ? -6.492 -1.137 -10.900 1.00 75.94 208 LEU A C 1
ATOM 1690 O O . LEU A 1 208 ? -5.873 -1.096 -11.967 1.00 75.94 208 LEU A O 1
ATOM 1694 N N . ILE A 1 209 ? -7.241 -2.191 -10.566 1.00 77.06 209 ILE A N 1
ATOM 1695 C CA . ILE A 1 209 ? -7.405 -3.368 -11.434 1.00 77.06 209 ILE A CA 1
ATOM 1696 C C . ILE A 1 209 ? -8.214 -3.012 -12.693 1.00 77.06 209 ILE A C 1
ATOM 1698 O O . ILE A 1 209 ? -7.877 -3.453 -13.796 1.00 77.06 209 ILE A O 1
ATOM 1702 N N . ALA A 1 210 ? -9.268 -2.203 -12.555 1.00 75.06 210 ALA A N 1
ATOM 1703 C CA . ALA A 1 210 ? -10.108 -1.768 -13.670 1.00 75.06 210 ALA A CA 1
ATOM 1704 C C . ALA A 1 210 ? -9.338 -0.895 -14.674 1.00 75.06 210 ALA A C 1
ATOM 1706 O O . ALA A 1 210 ? -9.478 -1.082 -15.884 1.00 75.06 210 ALA A O 1
ATOM 1707 N N . GLN A 1 211 ? -8.479 0.004 -14.191 1.00 67.81 211 GLN A N 1
ATOM 1708 C CA . GLN A 1 211 ? -7.619 0.819 -15.045 1.00 67.81 211 GLN A CA 1
ATOM 1709 C C . GLN A 1 211 ? -6.663 -0.051 -15.862 1.00 67.81 211 GLN A C 1
ATOM 1711 O O . GLN A 1 211 ? -6.526 0.152 -17.066 1.00 67.81 211 GLN A O 1
ATOM 1716 N N . HIS A 1 212 ? -6.082 -1.081 -15.247 1.00 65.12 212 HIS A N 1
ATOM 1717 C CA . HIS A 1 212 ? -5.228 -2.025 -15.960 1.00 65.12 212 HIS A CA 1
ATOM 1718 C C . HIS A 1 212 ? -6.014 -2.859 -16.995 1.00 65.12 212 HIS A C 1
ATOM 1720 O O . HIS A 1 212 ? -5.520 -3.115 -18.089 1.00 65.12 212 HIS A O 1
ATOM 1726 N N . ARG A 1 213 ? -7.280 -3.212 -16.715 1.00 59.66 213 ARG A N 1
ATOM 1727 C CA . ARG A 1 213 ? -8.164 -3.880 -17.692 1.00 59.66 213 ARG A CA 1
ATOM 1728 C C . ARG A 1 213 ? -8.450 -3.009 -18.923 1.00 59.66 213 ARG A C 1
ATOM 1730 O O . ARG A 1 213 ? -8.455 -3.537 -20.033 1.00 59.66 213 ARG A O 1
ATOM 1737 N N . ASN A 1 214 ? -8.675 -1.707 -18.742 1.00 54.12 214 ASN A N 1
ATOM 1738 C CA . ASN A 1 214 ? -8.994 -0.791 -19.843 1.00 54.12 214 ASN A CA 1
ATOM 1739 C C . ASN A 1 214 ? -7.827 -0.593 -20.826 1.00 54.12 214 ASN A C 1
ATOM 1741 O O . ASN A 1 214 ? -8.070 -0.401 -22.016 1.00 54.12 214 ASN A O 1
ATOM 1745 N N . VAL A 1 215 ? -6.576 -0.723 -20.374 1.00 54.03 215 VAL A N 1
ATOM 1746 C CA . VAL A 1 215 ? -5.391 -0.624 -21.246 1.00 54.03 215 VAL A CA 1
ATOM 1747 C C . VAL A 1 215 ? -5.337 -1.766 -22.276 1.00 54.03 215 VAL A C 1
ATOM 1749 O O . VAL A 1 215 ? -5.028 -1.522 -23.440 1.00 54.03 215 VAL A O 1
ATOM 1752 N N . HIS A 1 216 ? -5.743 -2.993 -21.926 1.00 48.50 216 HIS A N 1
ATOM 1753 C CA . HIS A 1 216 ? -5.820 -4.092 -22.909 1.00 48.50 216 HIS A CA 1
ATOM 1754 C C . HIS A 1 216 ? -7.008 -3.966 -23.877 1.00 48.50 216 HIS A C 1
ATOM 1756 O O . HIS A 1 216 ? -6.979 -4.552 -24.956 1.00 48.50 216 HIS A O 1
ATOM 1762 N N . GLY A 1 217 ? -8.047 -3.206 -23.511 1.00 45.00 217 GLY A N 1
ATOM 1763 C CA . GLY A 1 217 ? -9.164 -2.897 -24.407 1.00 45.00 217 GLY A CA 1
ATOM 1764 C C . GLY A 1 217 ? -8.748 -1.998 -25.574 1.00 45.00 217 GLY A C 1
ATOM 1765 O O . GLY A 1 217 ? -9.265 -2.159 -26.675 1.00 45.00 217 GLY A O 1
ATOM 1766 N N . GLN A 1 218 ? -7.771 -1.106 -25.366 1.00 43.56 218 GLN A N 1
ATOM 1767 C CA . GLN A 1 218 ? -7.213 -0.264 -26.432 1.00 43.56 218 GLN A CA 1
ATOM 1768 C C . GLN A 1 218 ? -6.161 -0.981 -27.291 1.00 43.56 218 GLN A C 1
ATOM 1770 O O . GLN A 1 218 ? -6.024 -0.660 -28.464 1.00 43.56 218 GLN A O 1
ATOM 1775 N N . ALA A 1 219 ? -5.465 -1.994 -26.766 1.00 48.22 219 ALA A N 1
ATOM 1776 C CA . ALA A 1 219 ? -4.513 -2.780 -27.560 1.00 48.22 219 ALA A CA 1
ATOM 1777 C C . ALA A 1 219 ? -5.182 -3.689 -28.619 1.00 48.22 219 ALA A C 1
ATOM 1779 O O . ALA A 1 219 ? -4.497 -4.173 -29.517 1.00 48.22 219 ALA A O 1
ATOM 1780 N N . TYR A 1 220 ? -6.499 -3.923 -28.530 1.00 41.75 220 TYR A N 1
ATOM 1781 C CA . TYR A 1 220 ? -7.263 -4.767 -29.466 1.00 41.75 220 TYR A CA 1
ATOM 1782 C C . TYR A 1 220 ? -8.092 -3.996 -30.507 1.00 41.75 220 TYR A C 1
ATOM 1784 O O . TYR A 1 220 ? -8.669 -4.622 -31.394 1.00 41.75 220 TYR A O 1
ATOM 1792 N N . TYR A 1 221 ? -8.129 -2.662 -30.440 1.00 37.19 221 TYR A N 1
ATOM 1793 C CA . TYR A 1 221 ? -8.769 -1.823 -31.452 1.00 37.19 221 TYR A CA 1
ATOM 1794 C C . TYR A 1 221 ? -7.766 -0.775 -31.935 1.00 37.19 221 TYR A C 1
ATOM 1796 O O . TYR A 1 221 ? -7.529 0.198 -31.216 1.00 37.19 221 TYR A O 1
ATOM 1804 N N . PRO A 1 222 ? -7.151 -0.943 -33.123 1.00 36.44 222 PRO A N 1
ATOM 1805 C CA . PRO A 1 222 ? -6.406 0.154 -33.716 1.00 36.44 222 PRO A CA 1
ATOM 1806 C C . PRO A 1 222 ? -7.368 1.338 -33.918 1.00 36.44 222 PRO A C 1
ATOM 1808 O O . PRO A 1 222 ? -8.517 1.114 -34.311 1.00 36.44 222 PRO A O 1
ATOM 1811 N N . PRO A 1 223 ? -6.947 2.583 -33.633 1.00 46.09 223 PRO A N 1
ATOM 1812 C CA . PRO A 1 223 ? -7.704 3.740 -34.079 1.00 46.09 223 PRO A CA 1
ATOM 1813 C C . PRO A 1 223 ? -7.795 3.671 -35.607 1.00 46.09 223 PRO A C 1
ATOM 1815 O O . PRO A 1 223 ? -6.769 3.551 -36.279 1.00 46.09 223 PRO A O 1
ATOM 1818 N N . CYS A 1 224 ? -9.027 3.649 -36.116 1.00 43.12 224 CYS A N 1
ATOM 1819 C CA . CYS A 1 224 ? -9.328 3.785 -37.537 1.00 43.12 224 CYS A CA 1
ATOM 1820 C C . CYS A 1 224 ? -8.768 5.097 -38.097 1.00 43.12 224 CYS A C 1
ATOM 1822 O O . CYS A 1 224 ? -8.815 6.113 -37.362 1.00 43.12 224 CYS A O 1
#